Protein AF-0000000078834826 (afdb_homodimer)

Sequence (208 aa):
MMSGRLTFAEVSDAAEKISDIYAGKYAIDRDDDWFLLKLQEELGELSQAHLRLSGRGRGEASEQDRADEAADVLCMLLLYCRRFGIDPDAAVRKKWLSWLEPAGMMSGRLTFAEVSDAAEKISDIYAGKYAIDRDDDWFLLKLQEELGELSQAHLRLSGRGRGEASEQDRADEAADVLCMLLLYCRRFGIDPDAAVRKKWLSWLEPAG

Radius of gyration: 16.91 Å; Cα contacts (8 Å, |Δi|>4): 235; chains: 2; bounding box: 49×44×40 Å

pLDDT: mean 95.69, std 9.82, range [41.59, 99.0]

Secondary structure (DSSP, 8-state):
---SSPBHHHHHHHHHHHHHHHHHHHT----HHHHHHHHHHHHHHHHHHHHHHTT-SSS---HHHHHHHHHHHHHHHHHHHHHTT--HHHHHHHHTGGGTS---/---SSPBHHHHHHHHHHHHHHHHHHHT----HHHHHHHHHHHHHHHHHHHHHHTT-SSS---HHHHHHHHHHHHHHHHHHHHHTT--HHHHHHHHTGGGTS---

Organism: Phenylobacterium zucineum (strain HLK1) (NCBI:txid450851)

Foldseek 3Di:
DPPDDDDLVRLQVVLVVVVVVVCVVVVNDCDLVNLVVQLVVLVVQLVQLVCQCVVNHDDHHDPVSNVVSVVSNSNSVSPNCVVVVHDPVVVCCVPPVCVVVPPD/DPPDDDDLVRLQVVLVVVVVVVCVVVVNDCDLVNLVVQLVVLVVQLVQLVCQCVVNHDDHHDPVSNVVSVVSNSNSVSPNCVVVVHDPVVVCCVPPVCVVVPDD

Nearest PDB structures (foldseek):
  7mu5-assembly2_D  TM=6.595E-01  e=5.587E-03  Homo sapiens
  7bgn-assembly2_C  TM=6.854E-01  e=1.783E-01  Medicago truncatula
  7bgn-assembly3_F  TM=6.428E-01  e=2.808E-01  Medicago truncatula
  8j07-assembly1_k3  TM=3.599E-01  e=2.570E+00  Homo sapiens
  7mu5-assembly2_D  TM=6.246E-01  e=5.737E-03  Homo sapiens

Structure (mmCIF, N/CA/C/O backbone):
data_AF-0000000078834826-model_v1
#
loop_
_entity.id
_entity.type
_entity.pdbx_description
1 polymer 'Phosphoribosyl-ATP pyrophosphohydrolase'
#
loop_
_atom_site.group_PDB
_atom_site.id
_atom_site.type_symbol
_atom_site.label_atom_id
_atom_site.label_alt_id
_atom_site.label_comp_id
_atom_site.label_asym_id
_atom_site.label_entity_id
_atom_site.label_seq_id
_atom_site.pdbx_PDB_ins_code
_atom_site.Cartn_x
_atom_site.Cartn_y
_atom_site.Cartn_z
_atom_site.occupancy
_atom_site.B_iso_or_equiv
_atom_site.auth_seq_id
_atom_site.auth_comp_id
_atom_site.auth_asym_id
_atom_site.auth_atom_id
_atom_site.pdbx_PDB_model_num
ATOM 1 N N . MET A 1 1 ? 15.344 0.675 18.766 1 54.78 1 MET A N 1
ATOM 2 C CA . MET A 1 1 ? 15.477 -0.095 17.531 1 54.78 1 MET A CA 1
ATOM 3 C C . MET A 1 1 ? 14.32 -1.076 17.375 1 54.78 1 MET A C 1
ATOM 5 O O . MET A 1 1 ? 13.953 -1.771 18.328 1 54.78 1 MET A O 1
ATOM 9 N N . MET A 1 2 ? 13.484 -0.808 16.438 1 67.31 2 MET A N 1
ATOM 10 C CA . MET A 1 2 ? 12.406 -1.774 16.266 1 67.31 2 MET A CA 1
ATOM 11 C C . MET A 1 2 ? 12.953 -3.139 15.867 1 67.31 2 MET A C 1
ATOM 13 O O . MET A 1 2 ? 13.422 -3.316 14.734 1 67.31 2 MET A O 1
ATOM 17 N N . SER A 1 3 ? 13.227 -3.973 16.984 1 73.62 3 SER A N 1
ATOM 18 C CA . SER A 1 3 ? 13.664 -5.348 16.781 1 73.62 3 SER A CA 1
ATOM 19 C C . SER A 1 3 ? 12.469 -6.285 16.594 1 73.62 3 SER A C 1
ATOM 21 O O . SER A 1 3 ? 11.352 -5.961 17 1 73.62 3 SER A O 1
ATOM 23 N N . GLY A 1 4 ? 12.508 -7.199 15.633 1 90 4 GLY A N 1
ATOM 24 C CA . GLY A 1 4 ? 11.43 -8.156 15.422 1 90 4 GLY A CA 1
ATOM 25 C C . GLY A 1 4 ? 10.555 -7.816 14.234 1 90 4 GLY A C 1
ATOM 26 O O . GLY A 1 4 ? 10.938 -7.02 13.375 1 90 4 GLY A O 1
ATOM 27 N N . ARG A 1 5 ? 9.43 -8.414 14.25 1 96.62 5 ARG A N 1
ATOM 28 C CA . ARG A 1 5 ? 8.484 -8.18 13.164 1 96.62 5 ARG A CA 1
ATOM 29 C C . ARG A 1 5 ? 7.758 -6.852 13.336 1 96.62 5 ARG A C 1
ATOM 31 O O . ARG A 1 5 ? 7.348 -6.504 14.445 1 96.62 5 ARG A O 1
ATOM 38 N N . LEU A 1 6 ? 7.684 -6.102 12.344 1 98.25 6 LEU A N 1
ATOM 39 C CA . LEU A 1 6 ? 7.121 -4.754 12.383 1 98.25 6 LEU A CA 1
ATOM 40 C C . LEU A 1 6 ? 5.598 -4.801 12.336 1 98.25 6 LEU A C 1
ATOM 42 O O . LEU A 1 6 ? 5.02 -5.586 11.578 1 98.25 6 LEU A O 1
ATOM 46 N N . THR A 1 7 ? 4.969 -3.957 13.195 1 98.31 7 THR A N 1
ATOM 47 C CA . THR A 1 7 ? 3.523 -3.764 13.141 1 98.31 7 THR A CA 1
ATOM 48 C C . THR A 1 7 ? 3.174 -2.533 12.312 1 98.31 7 THR A C 1
ATOM 50 O O . THR A 1 7 ? 4.02 -1.66 12.094 1 98.31 7 THR A O 1
ATOM 53 N N . PHE A 1 8 ? 1.88 -2.438 11.883 1 98.69 8 PHE A N 1
ATOM 54 C CA . PHE A 1 8 ? 1.426 -1.254 11.164 1 98.69 8 PHE A CA 1
ATOM 55 C C . PHE A 1 8 ? 1.616 0.001 12.008 1 98.69 8 PHE A C 1
ATOM 57 O O . PHE A 1 8 ? 2.064 1.033 11.5 1 98.69 8 PHE A O 1
ATOM 64 N N . ALA A 1 9 ? 1.282 -0.133 13.289 1 97.81 9 ALA A N 1
ATOM 65 C CA . ALA A 1 9 ? 1.34 1.009 14.195 1 97.81 9 ALA A CA 1
ATOM 66 C C . ALA A 1 9 ? 2.77 1.521 14.344 1 97.81 9 ALA A C 1
ATOM 68 O O . ALA A 1 9 ? 3.01 2.73 14.312 1 97.81 9 ALA A O 1
ATOM 69 N N . GLU A 1 10 ? 3.709 0.626 14.531 1 97.69 10 GLU A N 1
ATOM 70 C CA . GLU A 1 10 ? 5.109 1.001 14.688 1 97.69 10 GLU A CA 1
ATOM 71 C C . GLU A 1 10 ? 5.633 1.712 13.438 1 97.69 10 GLU A C 1
ATOM 73 O O . GLU A 1 10 ? 6.301 2.744 13.539 1 97.69 10 GLU A O 1
ATOM 78 N N . VAL A 1 11 ? 5.332 1.185 12.312 1 98.69 11 VAL A N 1
ATOM 79 C CA . VAL A 1 11 ? 5.828 1.761 11.07 1 98.69 11 VAL A CA 1
ATOM 80 C C . VAL A 1 11 ? 5.133 3.096 10.805 1 98.69 11 VAL A C 1
ATOM 82 O O . VAL A 1 11 ? 5.77 4.059 10.367 1 98.69 11 VAL A O 1
ATOM 85 N N . SER A 1 12 ? 3.803 3.16 11.031 1 98.81 12 SER A N 1
ATOM 86 C CA . SER A 1 12 ? 3.066 4.41 10.867 1 98.81 12 SER A CA 1
ATOM 87 C C . SER A 1 12 ? 3.668 5.523 11.711 1 98.81 12 SER A C 1
ATOM 89 O O . SER A 1 12 ? 3.873 6.641 11.227 1 98.81 12 SER A O 1
ATOM 91 N N . ASP A 1 13 ? 3.982 5.266 12.984 1 98.44 13 ASP A N 1
ATOM 92 C CA . ASP A 1 13 ? 4.574 6.25 13.883 1 98.44 13 ASP A CA 1
ATOM 93 C C . ASP A 1 13 ? 5.926 6.73 13.359 1 98.44 13 ASP A C 1
ATOM 95 O O . ASP A 1 13 ? 6.191 7.934 13.336 1 98.44 13 ASP A O 1
ATOM 99 N N . ALA A 1 14 ? 6.742 5.785 13 1 98.31 14 ALA A N 1
ATOM 100 C CA . ALA A 1 14 ? 8.078 6.117 12.508 1 98.31 14 ALA A CA 1
ATOM 101 C C . ALA A 1 14 ? 8.008 6.91 11.203 1 98.31 14 ALA A C 1
ATOM 103 O O . ALA A 1 14 ? 8.703 7.91 11.039 1 98.31 14 ALA A O 1
ATOM 104 N N . ALA A 1 15 ? 7.152 6.469 10.289 1 98.75 15 ALA A N 1
ATOM 105 C CA . ALA A 1 15 ? 7 7.129 8.992 1 98.75 15 ALA A CA 1
ATOM 106 C C . ALA A 1 15 ? 6.516 8.57 9.164 1 98.75 15 ALA A C 1
ATOM 108 O O . ALA A 1 15 ? 6.938 9.461 8.43 1 98.75 15 ALA A O 1
ATOM 109 N N . GLU A 1 16 ? 5.59 8.766 10.062 1 98.81 16 GLU A N 1
ATOM 110 C CA . GLU A 1 16 ? 5.094 10.117 10.312 1 98.81 16 GLU A CA 1
ATOM 111 C C . GLU A 1 16 ? 6.219 11.047 10.758 1 98.81 16 GLU A C 1
ATOM 113 O O . GLU A 1 16 ? 6.309 12.188 10.297 1 98.81 16 GLU A O 1
ATOM 118 N N . LYS A 1 17 ? 7.02 10.562 11.664 1 98.5 17 LYS A N 1
ATOM 119 C CA . LYS A 1 17 ? 8.156 11.367 12.117 1 98.5 17 LYS A CA 1
ATOM 120 C C . LYS A 1 17 ? 9.07 11.727 10.953 1 98.5 17 LYS A C 1
ATOM 122 O O . LYS A 1 17 ? 9.477 12.883 10.812 1 98.5 17 LYS A O 1
ATOM 127 N N . ILE A 1 18 ? 9.398 10.781 10.203 1 98.56 18 ILE A N 1
ATOM 128 C CA . ILE A 1 18 ? 10.312 10.969 9.078 1 98.56 18 ILE A CA 1
ATOM 129 C C . ILE A 1 18 ? 9.688 11.914 8.055 1 98.56 18 ILE A C 1
ATOM 131 O O . ILE A 1 18 ? 10.352 12.844 7.582 1 98.56 18 ILE A O 1
ATOM 135 N N . SER A 1 19 ? 8.438 11.656 7.703 1 98.56 19 SER A N 1
ATOM 136 C CA . SER A 1 19 ? 7.719 12.484 6.738 1 98.56 19 SER A CA 1
ATOM 137 C C . SER A 1 19 ? 7.617 13.93 7.223 1 98.56 19 SER A C 1
ATOM 139 O O . SER A 1 19 ? 7.715 14.867 6.426 1 98.56 19 SER A O 1
ATOM 141 N N . ASP A 1 20 ? 7.375 14.109 8.5 1 98.06 20 ASP A N 1
ATOM 142 C CA . ASP A 1 20 ? 7.289 15.445 9.086 1 98.06 20 ASP A CA 1
ATOM 143 C C . ASP A 1 20 ? 8.625 16.188 8.977 1 98.06 20 ASP A C 1
ATOM 145 O O . ASP A 1 20 ? 8.656 17.359 8.633 1 98.06 20 ASP A O 1
ATOM 149 N N . ILE A 1 21 ? 9.664 15.539 9.312 1 97.69 21 ILE A N 1
ATOM 150 C CA . ILE A 1 21 ? 11 16.109 9.203 1 97.69 21 ILE A CA 1
ATOM 151 C C . ILE A 1 21 ? 11.273 16.531 7.762 1 97.69 21 ILE A C 1
ATOM 153 O O . ILE A 1 21 ? 11.727 17.641 7.5 1 97.69 21 ILE A O 1
ATOM 157 N N . TYR A 1 22 ? 10.992 15.609 6.84 1 97.5 22 TYR A N 1
ATOM 158 C CA . TYR A 1 22 ? 11.195 15.852 5.414 1 97.5 22 TYR A CA 1
ATOM 159 C C . TYR A 1 22 ? 10.367 17.031 4.938 1 97.5 22 TYR A C 1
ATOM 161 O O . TYR A 1 22 ? 10.859 17.891 4.203 1 97.5 22 TYR A O 1
ATOM 169 N N . ALA A 1 23 ? 9.117 17.094 5.332 1 98.19 23 ALA A N 1
ATOM 170 C CA . ALA A 1 23 ? 8.227 18.172 4.938 1 98.19 23 ALA A CA 1
ATOM 171 C C . ALA A 1 23 ? 8.711 19.516 5.477 1 98.19 23 ALA A C 1
ATOM 173 O O . ALA A 1 23 ? 8.602 20.547 4.801 1 98.19 23 ALA A O 1
ATOM 174 N N . GLY A 1 24 ? 9.156 19.516 6.664 1 97.94 24 GLY A N 1
ATOM 175 C CA . GLY A 1 24 ? 9.703 20.734 7.238 1 97.94 24 GLY A CA 1
ATOM 176 C C . GLY A 1 24 ? 10.938 21.234 6.508 1 97.94 24 GLY A C 1
ATOM 177 O O . GLY A 1 24 ? 11.047 22.406 6.184 1 97.94 24 GLY A O 1
ATOM 178 N N . LYS A 1 25 ? 11.82 20.344 6.23 1 97.88 25 LYS A N 1
ATOM 179 C CA . LYS A 1 25 ? 13.078 20.672 5.574 1 97.88 25 LYS A CA 1
ATOM 180 C C . LYS A 1 25 ? 12.844 21.297 4.199 1 97.88 25 LYS A C 1
ATOM 182 O O . LYS A 1 25 ? 13.555 22.219 3.795 1 97.88 25 LYS A O 1
ATOM 187 N N . TYR A 1 26 ? 11.812 20.844 3.482 1 97.94 26 TYR A N 1
ATOM 188 C CA . TYR A 1 26 ? 11.617 21.266 2.098 1 97.94 26 TYR A CA 1
ATOM 189 C C . TYR A 1 26 ? 10.367 22.125 1.956 1 97.94 26 TYR A C 1
ATOM 191 O O . TYR A 1 26 ? 9.922 22.391 0.841 1 97.94 26 TYR A O 1
ATOM 199 N N . ALA A 1 27 ? 9.758 22.469 3.025 1 98.19 27 ALA A N 1
ATOM 200 C CA . ALA A 1 27 ? 8.594 23.344 3.072 1 98.19 27 ALA A CA 1
ATOM 201 C C . ALA A 1 27 ? 7.434 22.75 2.271 1 98.19 27 ALA A C 1
ATOM 203 O O . ALA A 1 27 ? 6.816 23.438 1.458 1 98.19 27 ALA A O 1
ATOM 204 N N . ILE A 1 28 ? 7.238 21.484 2.51 1 98.31 28 ILE A N 1
ATOM 205 C CA . ILE A 1 28 ? 6.148 20.781 1.837 1 98.31 28 ILE A CA 1
ATOM 206 C C . ILE A 1 28 ? 4.875 20.891 2.668 1 98.31 28 ILE A C 1
ATOM 208 O O . ILE A 1 28 ? 4.879 20.578 3.863 1 98.31 28 ILE A O 1
ATOM 212 N N . ASP A 1 29 ? 3.826 21.344 2.006 1 98.25 29 ASP A N 1
ATOM 213 C CA . ASP A 1 29 ? 2.498 21.297 2.611 1 98.25 29 ASP A CA 1
ATOM 214 C C . ASP A 1 29 ? 1.849 19.938 2.396 1 98.25 29 ASP A C 1
ATOM 216 O O . ASP A 1 29 ? 1.422 19.609 1.286 1 98.25 29 ASP A O 1
ATOM 220 N N . ARG A 1 30 ? 1.816 19.141 3.432 1 98.44 30 ARG A N 1
ATOM 221 C CA . ARG A 1 30 ? 1.206 17.812 3.35 1 98.44 30 ARG A CA 1
ATOM 222 C C . ARG A 1 30 ? -0.302 17.891 3.562 1 98.44 30 ARG A C 1
ATOM 224 O O . ARG A 1 30 ? -0.821 17.391 4.562 1 98.44 30 ARG A O 1
ATOM 231 N N . ASP A 1 31 ? -0.989 18.516 2.598 1 98.44 31 ASP A N 1
ATOM 232 C CA . ASP A 1 31 ? -2.439 18.625 2.713 1 98.44 31 ASP A CA 1
ATOM 233 C C . ASP A 1 31 ? -3.117 17.297 2.422 1 98.44 31 ASP A C 1
ATOM 235 O O . ASP A 1 31 ? -2.443 16.297 2.182 1 98.44 31 ASP A O 1
ATOM 239 N N . ASP A 1 32 ? -4.406 17.25 2.42 1 98.5 32 ASP A N 1
ATOM 240 C CA . ASP A 1 32 ? -5.168 16 2.365 1 98.5 32 ASP A CA 1
ATOM 241 C C . ASP A 1 32 ? -4.902 15.258 1.061 1 98.5 32 ASP A C 1
ATOM 243 O O . ASP A 1 32 ? -4.785 14.023 1.057 1 98.5 32 ASP A O 1
ATOM 247 N N . ASP A 1 33 ? -4.762 15.969 -0.071 1 98.75 33 ASP A N 1
ATOM 248 C CA . ASP A 1 33 ? -4.559 15.32 -1.365 1 98.75 33 ASP A CA 1
ATOM 249 C C . ASP A 1 33 ? -3.113 14.859 -1.526 1 98.75 33 ASP A C 1
ATOM 251 O O . ASP A 1 33 ? -2.838 13.922 -2.277 1 98.75 33 ASP A O 1
ATOM 255 N N . TRP A 1 34 ? -2.217 15.555 -0.876 1 98.81 34 TRP A N 1
ATOM 256 C CA . TRP A 1 34 ? -0.796 15.258 -1.02 1 98.81 34 TRP A CA 1
ATOM 257 C C . TRP A 1 34 ? -0.508 13.797 -0.685 1 98.81 34 TRP A C 1
ATOM 259 O O . TRP A 1 34 ? 0.242 13.125 -1.398 1 98.81 34 TRP A O 1
ATOM 269 N N . PHE A 1 35 ? -1.102 13.25 0.341 1 98.88 35 PHE A N 1
ATOM 270 C CA . PHE A 1 35 ? -0.843 11.883 0.779 1 98.88 35 PHE A CA 1
ATOM 271 C C . PHE A 1 35 ? -1.253 10.883 -0.297 1 98.88 35 PHE A C 1
ATOM 273 O O . PHE A 1 35 ? -0.541 9.906 -0.55 1 98.88 35 PHE A O 1
ATOM 280 N N . LEU A 1 36 ? -2.408 11.109 -0.895 1 98.88 36 LEU A N 1
ATOM 281 C CA . LEU A 1 36 ? -2.867 10.211 -1.949 1 98.88 36 LEU A CA 1
ATOM 282 C C . LEU A 1 36 ? -2.002 10.352 -3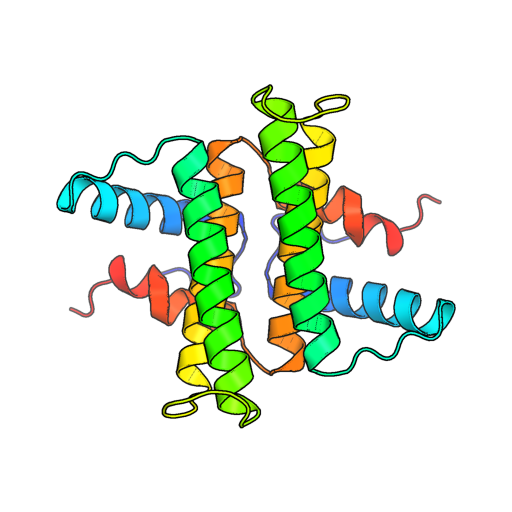.197 1 98.88 36 LEU A C 1
ATOM 284 O O . LEU A 1 36 ? -1.685 9.352 -3.852 1 98.88 36 LEU A O 1
ATOM 288 N N . LEU A 1 37 ? -1.661 11.57 -3.533 1 98.88 37 LEU A N 1
ATOM 289 C CA . LEU A 1 37 ? -0.839 11.812 -4.715 1 98.88 37 LEU A CA 1
ATOM 290 C C . LEU A 1 37 ? 0.537 11.18 -4.559 1 98.88 37 LEU A C 1
ATOM 292 O O . LEU A 1 37 ? 1.071 10.609 -5.512 1 98.88 37 LEU A O 1
ATOM 296 N N . LYS A 1 38 ? 1.089 11.266 -3.42 1 98.94 38 LYS A N 1
ATOM 297 C CA . LYS A 1 38 ? 2.391 10.648 -3.178 1 98.94 38 LYS A CA 1
ATOM 298 C C . LYS A 1 38 ? 2.297 9.125 -3.219 1 98.94 38 LYS A C 1
ATOM 300 O O . LYS A 1 38 ? 3.209 8.453 -3.705 1 98.94 38 LYS A O 1
ATOM 305 N N . LEU A 1 39 ? 1.253 8.609 -2.625 1 98.94 39 LEU A N 1
ATOM 306 C CA . LEU A 1 39 ? 1.011 7.172 -2.727 1 98.94 39 LEU A CA 1
ATOM 307 C C . LEU A 1 39 ? 0.957 6.734 -4.184 1 98.94 39 LEU A C 1
ATOM 309 O O . LEU A 1 39 ? 1.589 5.742 -4.562 1 98.94 39 LEU A O 1
ATOM 313 N N . GLN A 1 40 ? 0.253 7.477 -5.031 1 98.88 40 GLN A N 1
ATOM 314 C CA . GLN A 1 40 ? 0.157 7.191 -6.457 1 98.88 40 GLN A CA 1
ATOM 315 C C . GLN A 1 40 ? 1.521 7.293 -7.133 1 98.88 40 GLN A C 1
ATOM 317 O O . GLN A 1 40 ? 1.859 6.477 -7.988 1 98.88 40 GLN A O 1
ATOM 322 N N . GLU A 1 41 ? 2.229 8.289 -6.789 1 98.94 41 GLU A N 1
ATOM 323 C CA . GLU A 1 41 ? 3.576 8.453 -7.324 1 98.94 41 GLU A CA 1
ATOM 324 C C . GLU A 1 41 ? 4.438 7.23 -7.035 1 98.94 41 GLU A C 1
ATOM 326 O O . GLU A 1 41 ? 5.086 6.691 -7.938 1 98.94 41 GLU A O 1
ATOM 331 N N . GLU A 1 42 ? 4.441 6.789 -5.73 1 98.94 42 GLU A N 1
ATOM 332 C CA . GLU A 1 42 ? 5.262 5.645 -5.336 1 98.94 42 GLU A CA 1
ATOM 333 C C . GLU A 1 42 ? 4.812 4.375 -6.047 1 98.94 42 GLU A C 1
ATOM 335 O O . GLU A 1 42 ? 5.637 3.521 -6.387 1 98.94 42 GLU A O 1
ATOM 340 N N . LEU A 1 43 ? 3.518 4.184 -6.246 1 98.94 43 LEU A N 1
ATOM 341 C CA . LEU A 1 43 ? 3.061 3.012 -6.984 1 98.94 43 LEU A CA 1
ATOM 342 C C . LEU A 1 43 ? 3.508 3.078 -8.438 1 98.94 43 LEU A C 1
ATOM 344 O O . LEU A 1 43 ? 3.812 2.049 -9.047 1 98.94 43 LEU A O 1
ATOM 348 N N . GLY A 1 44 ? 3.488 4.262 -9.023 1 98.88 44 GLY A N 1
ATOM 349 C CA . GLY A 1 44 ? 4.074 4.43 -10.344 1 98.88 44 GLY A CA 1
ATOM 350 C C . GLY A 1 44 ? 5.523 3.992 -10.414 1 98.88 44 GLY A C 1
ATOM 351 O O . GLY A 1 44 ? 5.926 3.309 -11.352 1 98.88 44 GLY A O 1
ATOM 352 N N . GLU A 1 45 ? 6.32 4.387 -9.461 1 98.88 45 GLU A N 1
ATOM 353 C CA . GLU A 1 45 ? 7.727 3.988 -9.414 1 98.88 45 GLU A CA 1
ATOM 354 C C . GLU A 1 45 ? 7.863 2.479 -9.234 1 98.88 45 GLU A C 1
ATOM 356 O O . GLU A 1 45 ? 8.758 1.858 -9.812 1 98.88 45 GLU A O 1
ATOM 361 N N . LEU A 1 46 ? 7.039 1.872 -8.422 1 98.88 46 LEU A N 1
ATOM 362 C CA . LEU A 1 46 ? 7.027 0.42 -8.289 1 98.88 46 LEU A CA 1
ATOM 363 C C . LEU A 1 46 ? 6.699 -0.247 -9.617 1 98.88 46 LEU A C 1
ATOM 365 O O . LEU A 1 46 ? 7.328 -1.24 -9.992 1 98.88 46 LEU A O 1
ATOM 369 N N . SER A 1 47 ? 5.711 0.275 -10.336 1 98.81 47 SER A N 1
ATOM 370 C CA . SER A 1 47 ? 5.34 -0.233 -11.648 1 98.81 47 SER A CA 1
ATOM 371 C C . SER A 1 47 ? 6.512 -0.161 -12.625 1 98.81 47 SER A C 1
ATOM 373 O O . SER A 1 47 ? 6.75 -1.102 -13.383 1 98.81 47 SER A O 1
ATOM 375 N N . GLN A 1 48 ? 7.199 0.945 -12.602 1 98.81 48 GLN A N 1
ATOM 376 C CA . GLN A 1 48 ? 8.383 1.102 -13.438 1 98.81 48 GLN A CA 1
ATOM 377 C C . GLN A 1 48 ? 9.414 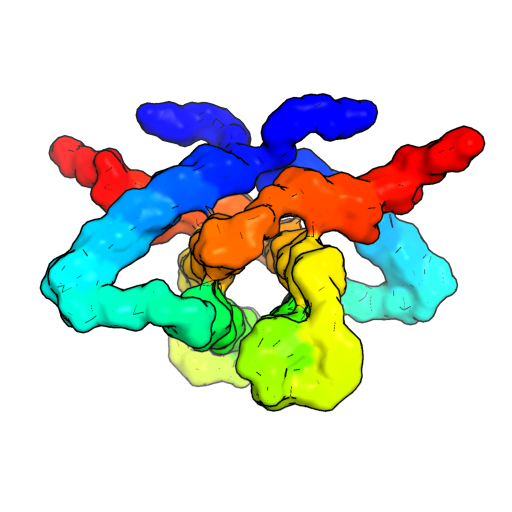0.019 -13.133 1 98.81 48 GLN A C 1
ATOM 379 O O . GLN A 1 48 ? 9.961 -0.597 -14.047 1 98.81 48 GLN A O 1
ATOM 384 N N . ALA A 1 49 ? 9.727 -0.186 -11.859 1 98.75 49 ALA A N 1
ATOM 385 C CA . ALA A 1 49 ? 10.672 -1.223 -11.453 1 98.75 49 ALA A CA 1
ATOM 386 C C . ALA A 1 49 ? 10.211 -2.6 -11.922 1 98.75 49 ALA A C 1
ATOM 388 O O . ALA A 1 49 ? 11.016 -3.406 -12.391 1 98.75 49 ALA A O 1
ATOM 389 N N . HIS A 1 50 ? 8.93 -2.863 -11.789 1 98.81 50 HIS A N 1
ATOM 390 C CA . HIS A 1 50 ? 8.344 -4.125 -12.227 1 98.81 50 HIS A CA 1
ATOM 391 C C . HIS A 1 50 ? 8.547 -4.344 -13.719 1 98.81 50 HIS A C 1
ATOM 393 O O . HIS A 1 50 ? 8.969 -5.422 -14.141 1 98.81 50 HIS A O 1
ATOM 399 N N . LEU A 1 51 ? 8.281 -3.318 -14.477 1 98.69 51 LEU A N 1
ATOM 400 C CA . LEU A 1 51 ? 8.445 -3.404 -15.922 1 98.69 51 LEU A CA 1
ATOM 401 C C . LEU A 1 51 ? 9.906 -3.6 -16.297 1 98.69 51 LEU A C 1
ATOM 403 O O . LEU A 1 51 ? 10.227 -4.387 -17.188 1 98.69 51 LEU A O 1
ATOM 407 N N . ARG A 1 52 ? 10.797 -2.9 -15.656 1 98.56 52 ARG A N 1
ATOM 408 C CA . ARG A 1 52 ? 12.219 -3.066 -15.938 1 98.56 52 ARG A CA 1
ATOM 409 C C . ARG A 1 52 ? 12.664 -4.496 -15.664 1 98.56 52 ARG A C 1
ATOM 411 O O . ARG A 1 52 ? 13.367 -5.102 -16.484 1 98.56 52 ARG A O 1
ATOM 418 N N . LEU A 1 53 ? 12.234 -5.051 -14.586 1 98.31 53 LEU A N 1
ATOM 419 C CA . LEU A 1 53 ? 12.664 -6.379 -14.148 1 98.31 53 LEU A CA 1
ATOM 420 C C . LEU A 1 53 ? 12.086 -7.457 -15.055 1 98.31 53 LEU A C 1
ATOM 422 O O . LEU A 1 53 ? 12.617 -8.57 -15.133 1 98.31 53 LEU A O 1
ATOM 426 N N . SER A 1 54 ? 10.984 -7.117 -15.75 1 97.75 54 SER A N 1
ATOM 427 C CA . SER A 1 54 ? 10.383 -8.07 -16.672 1 97.75 54 SER A CA 1
ATOM 428 C C . SER A 1 54 ? 10.836 -7.809 -18.109 1 97.75 54 SER A C 1
ATOM 430 O O 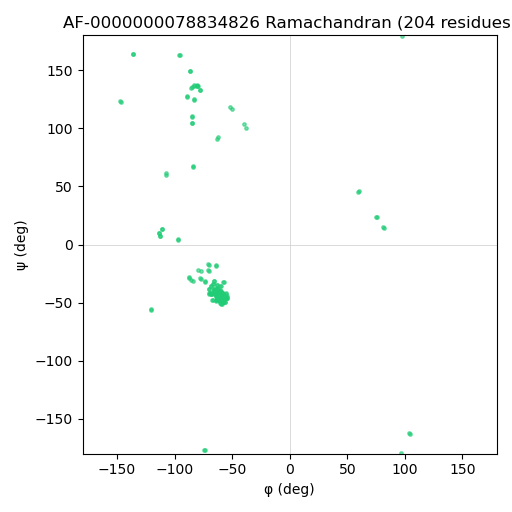. SER A 1 54 ? 10.266 -8.359 -19.062 1 97.75 54 SER A O 1
ATOM 432 N N . GLY A 1 55 ? 11.758 -6.828 -18.281 1 97.44 55 GLY A N 1
ATOM 433 C CA . GLY A 1 55 ? 12.312 -6.543 -19.594 1 97.44 55 GLY A CA 1
ATOM 434 C C . GLY A 1 55 ? 11.422 -5.66 -20.438 1 97.44 55 GLY A C 1
ATOM 435 O O . GLY A 1 55 ? 11.641 -5.523 -21.641 1 97.44 55 GLY A O 1
ATOM 436 N N . ARG A 1 56 ? 10.492 -5.07 -19.844 1 98.25 56 ARG A N 1
ATOM 437 C CA . ARG A 1 56 ? 9.5 -4.293 -20.594 1 98.25 56 ARG A CA 1
ATOM 438 C C . ARG A 1 56 ? 9.664 -2.801 -20.312 1 98.25 56 ARG A C 1
ATOM 440 O O . ARG A 1 56 ? 8.727 -2.021 -20.516 1 98.25 56 ARG A O 1
ATOM 447 N N . GLY A 1 57 ? 10.773 -2.381 -19.703 1 96.81 57 GLY A N 1
ATOM 448 C CA . GLY A 1 57 ? 11.07 -0.99 -19.391 1 96.81 57 GLY A CA 1
ATOM 449 C C . GLY A 1 57 ? 12.5 -0.6 -19.719 1 96.81 57 GLY A C 1
ATOM 450 O O . GLY A 1 57 ? 13.359 -1.465 -19.906 1 96.81 57 GLY A O 1
ATOM 451 N N . ARG A 1 58 ? 12.688 0.619 -19.766 1 96.06 58 ARG A N 1
ATOM 452 C CA . ARG A 1 58 ? 14.023 1.151 -20.016 1 96.06 58 ARG A CA 1
ATOM 453 C C . ARG A 1 58 ? 14.812 1.286 -18.719 1 96.06 58 ARG A C 1
ATOM 455 O O . ARG A 1 58 ? 14.227 1.518 -17.656 1 96.06 58 ARG A O 1
ATOM 462 N N . GLY A 1 59 ? 16.172 1.133 -18.875 1 94.06 59 GLY A N 1
ATOM 463 C CA . GLY A 1 59 ? 17.047 1.29 -17.734 1 94.06 59 GLY A CA 1
ATOM 464 C C . GLY A 1 59 ? 17.422 -0.027 -17.078 1 94.06 59 GLY A C 1
ATOM 465 O O . GLY A 1 59 ? 16.953 -1.089 -17.516 1 94.06 59 GLY A O 1
ATOM 466 N N . GLU A 1 60 ? 18.203 0.044 -16.031 1 96.56 60 GLU A N 1
ATOM 467 C CA . GLU A 1 60 ? 18.703 -1.147 -15.359 1 96.56 60 GLU A CA 1
ATOM 468 C C . GLU A 1 60 ? 17.656 -1.729 -14.422 1 96.56 60 GLU A C 1
ATOM 470 O O . GLU A 1 60 ? 16.953 -0.988 -13.734 1 96.56 60 GLU A O 1
ATOM 475 N N . ALA A 1 61 ? 17.547 -3.078 -14.492 1 96 61 ALA A N 1
ATOM 476 C CA . ALA A 1 61 ? 16.656 -3.801 -13.578 1 96 61 ALA A CA 1
ATOM 477 C C . ALA A 1 61 ? 17.344 -4.047 -12.234 1 96 61 ALA A C 1
ATOM 479 O O . ALA A 1 61 ? 18.531 -4.363 -12.188 1 96 61 ALA A O 1
ATOM 480 N N . SER A 1 62 ? 16.609 -3.838 -11.188 1 97.88 62 SER A N 1
ATOM 481 C CA . SER A 1 62 ? 17.125 -4.035 -9.836 1 97.88 62 SER A CA 1
ATOM 482 C C . SER A 1 62 ? 16.031 -4.523 -8.891 1 97.88 62 SER A C 1
ATOM 484 O O . SER A 1 62 ? 15.039 -3.832 -8.68 1 97.88 62 SER A O 1
ATOM 486 N N . GLU A 1 63 ? 16.297 -5.648 -8.297 1 98.38 63 GLU A N 1
ATOM 487 C CA . GLU A 1 63 ? 15.367 -6.145 -7.281 1 98.38 63 GLU A CA 1
ATOM 488 C C . GLU A 1 63 ? 15.336 -5.219 -6.066 1 98.38 63 GLU A C 1
ATOM 490 O O . GLU A 1 63 ? 14.297 -5.066 -5.426 1 98.38 63 GLU A O 1
ATOM 495 N N . GLN A 1 64 ? 16.484 -4.617 -5.832 1 98.56 64 GLN A N 1
ATOM 496 C CA . GLN A 1 64 ? 16.547 -3.676 -4.719 1 98.56 64 GLN A CA 1
ATOM 497 C C . GLN A 1 64 ? 15.664 -2.459 -4.984 1 98.56 64 GLN A C 1
ATOM 499 O O . GLN A 1 64 ? 15.008 -1.95 -4.074 1 98.56 64 GLN A O 1
ATOM 504 N N . ASP A 1 65 ? 15.719 -1.994 -6.23 1 98.44 65 ASP A N 1
ATOM 505 C CA . ASP A 1 65 ? 14.859 -0.868 -6.578 1 98.44 65 ASP A CA 1
ATOM 506 C C . ASP A 1 65 ? 13.383 -1.215 -6.367 1 98.44 65 ASP A C 1
ATOM 508 O O . ASP A 1 65 ? 12.609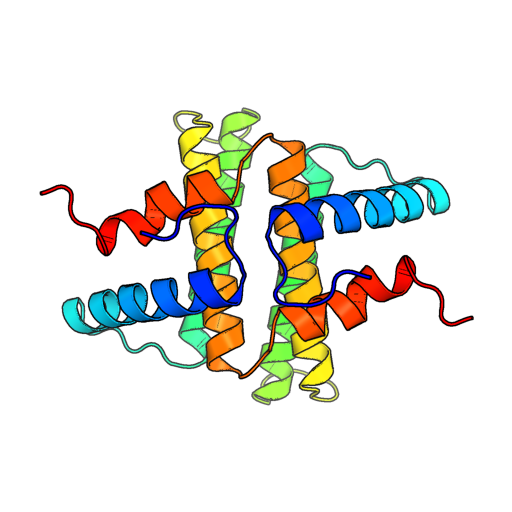 -0.39 -5.871 1 98.44 65 ASP A O 1
ATOM 512 N N . ARG A 1 66 ? 12.984 -2.396 -6.719 1 98.81 66 ARG A N 1
ATOM 513 C CA . ARG A 1 66 ? 11.609 -2.846 -6.539 1 98.81 66 ARG A CA 1
ATOM 514 C C . ARG A 1 66 ? 11.227 -2.879 -5.062 1 98.81 66 ARG A C 1
ATOM 516 O O . ARG A 1 66 ? 10.141 -2.434 -4.684 1 98.81 66 ARG A O 1
ATOM 523 N N . ALA A 1 67 ? 12.117 -3.396 -4.246 1 98.94 67 ALA A N 1
ATOM 524 C CA . ALA A 1 67 ? 11.875 -3.461 -2.809 1 98.94 67 ALA A CA 1
ATOM 525 C C . ALA A 1 67 ? 11.766 -2.062 -2.207 1 98.94 67 ALA A C 1
ATOM 527 O O . ALA A 1 67 ? 10.922 -1.814 -1.348 1 98.94 67 ALA A O 1
ATOM 528 N N . ASP A 1 68 ? 12.648 -1.167 -2.688 1 98.88 68 ASP A N 1
ATOM 529 C CA . ASP A 1 68 ? 12.633 0.21 -2.203 1 98.88 68 ASP A CA 1
ATOM 530 C C . ASP A 1 68 ? 11.297 0.883 -2.51 1 98.88 68 ASP A C 1
ATOM 532 O O . ASP A 1 68 ? 10.727 1.562 -1.653 1 98.88 68 ASP A O 1
ATOM 536 N N . GLU A 1 69 ? 10.797 0.676 -3.709 1 98.94 69 GLU A N 1
ATOM 537 C CA . GLU A 1 69 ? 9.555 1.333 -4.094 1 98.94 69 GLU A CA 1
ATOM 538 C C . GLU A 1 69 ? 8.352 0.699 -3.395 1 98.94 69 GLU A C 1
ATOM 540 O O . GLU A 1 69 ? 7.383 1.385 -3.078 1 98.94 69 GLU A O 1
ATOM 545 N N . ALA A 1 70 ? 8.445 -0.622 -3.143 1 98.94 70 ALA A N 1
ATOM 546 C CA . ALA A 1 70 ? 7.402 -1.266 -2.354 1 98.94 70 ALA A CA 1
ATOM 547 C C . ALA A 1 70 ? 7.336 -0.68 -0.946 1 98.94 70 ALA A C 1
ATOM 549 O O . ALA A 1 70 ? 6.25 -0.446 -0.413 1 98.94 70 ALA A O 1
ATOM 550 N N . ALA A 1 71 ? 8.477 -0.434 -0.337 1 98.94 71 ALA A N 1
ATOM 551 C CA . ALA A 1 71 ? 8.531 0.202 0.977 1 98.94 71 ALA A CA 1
ATOM 552 C C . ALA A 1 71 ? 7.93 1.604 0.934 1 98.94 71 ALA A C 1
ATOM 554 O O . ALA A 1 71 ? 7.227 2.012 1.859 1 98.94 71 ALA A O 1
ATOM 555 N N . ASP A 1 72 ? 8.203 2.355 -0.151 1 99 72 ASP A N 1
ATOM 556 C CA . ASP A 1 72 ? 7.633 3.691 -0.292 1 99 72 ASP A CA 1
ATOM 557 C C . ASP A 1 72 ? 6.109 3.637 -0.384 1 99 72 ASP A C 1
ATOM 559 O O . ASP A 1 72 ? 5.414 4.441 0.237 1 99 72 ASP A O 1
ATOM 563 N N . VAL A 1 73 ? 5.574 2.676 -1.138 1 99 73 VAL A N 1
ATOM 564 C CA . VAL A 1 73 ? 4.125 2.521 -1.242 1 99 73 VAL A CA 1
ATOM 565 C C . VAL A 1 73 ? 3.543 2.182 0.127 1 99 73 VAL A C 1
ATOM 567 O O . VAL A 1 73 ? 2.551 2.779 0.552 1 99 73 VAL A O 1
ATOM 570 N N . LEU A 1 74 ? 4.156 1.242 0.83 1 98.94 74 LEU A N 1
ATOM 571 C CA . LEU A 1 74 ? 3.676 0.789 2.129 1 98.94 74 LEU A CA 1
ATOM 572 C C . LEU A 1 74 ? 3.645 1.939 3.129 1 98.94 74 LEU A C 1
ATOM 574 O O . LEU A 1 74 ? 2.625 2.17 3.787 1 98.94 74 LEU A O 1
ATOM 578 N N . CYS A 1 75 ? 4.691 2.701 3.225 1 98.94 75 CYS A N 1
ATOM 579 C CA . CYS A 1 75 ? 4.781 3.775 4.203 1 98.94 75 CYS A CA 1
ATOM 580 C C . CYS A 1 75 ? 3.844 4.922 3.846 1 98.94 75 CYS A C 1
ATOM 582 O O . CYS A 1 75 ? 3.182 5.484 4.719 1 98.94 75 CYS A O 1
ATOM 584 N N . MET A 1 76 ? 3.705 5.238 2.551 1 98.94 76 MET A N 1
ATOM 585 C CA . MET A 1 76 ? 2.791 6.305 2.158 1 98.94 76 MET A CA 1
ATOM 586 C C . MET A 1 76 ? 1.342 5.898 2.404 1 98.94 76 MET A C 1
ATOM 588 O O . MET A 1 76 ? 0.507 6.738 2.748 1 98.94 76 MET A O 1
ATOM 592 N N . LEU A 1 77 ? 1.042 4.613 2.201 1 99 77 LEU A N 1
ATOM 593 C CA . LEU A 1 77 ? -0.301 4.133 2.508 1 99 77 LEU A CA 1
ATOM 594 C C . LEU A 1 77 ? -0.603 4.277 3.996 1 99 77 LEU A C 1
ATOM 596 O O . LEU A 1 77 ? -1.699 4.699 4.375 1 99 77 LEU A O 1
ATOM 600 N N . LEU A 1 78 ? 0.333 3.906 4.836 1 98.94 78 LEU A N 1
ATOM 601 C CA . LEU A 1 78 ? 0.124 4.008 6.273 1 98.94 78 LEU A CA 1
ATOM 602 C C . LEU A 1 78 ? 0.022 5.465 6.707 1 98.94 78 LEU A C 1
ATOM 604 O O . LEU A 1 78 ? -0.732 5.793 7.629 1 98.94 78 LEU A O 1
ATOM 608 N N . LEU A 1 79 ? 0.766 6.387 6.055 1 98.94 79 LEU A N 1
ATOM 609 C CA . LEU A 1 79 ? 0.638 7.816 6.316 1 98.94 79 LEU A CA 1
ATOM 610 C C . LEU A 1 79 ? -0.732 8.328 5.883 1 98.94 79 LEU A C 1
ATOM 612 O O . LEU A 1 79 ? -1.334 9.156 6.57 1 98.94 79 LEU A O 1
ATOM 616 N N . TYR A 1 80 ? -1.202 7.824 4.754 1 99 80 TYR A N 1
ATOM 617 C CA . TYR A 1 80 ? -2.549 8.164 4.312 1 99 80 TYR A CA 1
ATOM 618 C C . TYR A 1 80 ? -3.588 7.734 5.34 1 99 80 TYR A C 1
ATOM 620 O O . TYR A 1 80 ? -4.477 8.508 5.695 1 99 80 TYR A O 1
ATOM 628 N N . CYS A 1 81 ? -3.518 6.496 5.777 1 98.94 81 CYS A N 1
ATOM 629 C CA . CYS A 1 81 ? -4.422 5.988 6.801 1 98.94 81 CYS A CA 1
ATOM 630 C C . CYS A 1 81 ? -4.391 6.867 8.039 1 98.94 81 CYS A C 1
ATOM 632 O O . CYS A 1 81 ? -5.441 7.211 8.594 1 98.94 81 CYS A O 1
ATOM 634 N N . ARG A 1 82 ? -3.213 7.223 8.469 1 98.88 82 ARG A N 1
ATOM 635 C CA . ARG A 1 82 ? -3.055 8.07 9.641 1 98.88 82 ARG A CA 1
ATOM 636 C C . ARG A 1 82 ? -3.727 9.422 9.438 1 98.88 82 ARG A C 1
ATOM 638 O O . ARG A 1 82 ? -4.438 9.906 10.32 1 98.88 82 ARG A O 1
ATOM 645 N N . ARG A 1 83 ? -3.533 10.023 8.289 1 98.75 83 ARG A N 1
ATOM 646 C CA . ARG A 1 83 ? -4.078 11.336 7.965 1 98.75 83 ARG A CA 1
ATOM 647 C C . ARG A 1 83 ? -5.598 11.352 8.094 1 98.75 83 ARG A C 1
ATOM 649 O O . ARG A 1 83 ? -6.184 12.352 8.508 1 98.75 83 ARG A O 1
ATOM 656 N N . PHE A 1 84 ? -6.207 10.211 7.801 1 98.75 84 PHE A N 1
ATOM 657 C CA . PHE A 1 84 ? -7.66 10.203 7.703 1 98.75 84 PHE A CA 1
ATOM 658 C C . PHE A 1 84 ? -8.273 9.352 8.812 1 98.75 84 PHE A C 1
ATOM 660 O O . PHE A 1 84 ? -9.438 8.969 8.742 1 98.75 84 PHE A O 1
ATOM 667 N N . GLY A 1 85 ? -7.445 8.953 9.773 1 98.69 85 GLY A N 1
ATOM 668 C CA . GLY A 1 85 ? -7.941 8.273 10.961 1 98.69 85 GLY A CA 1
ATOM 669 C C . GLY A 1 85 ? -8.336 6.832 10.703 1 98.69 85 GLY A C 1
ATOM 670 O O . GLY A 1 85 ? -9.172 6.277 11.414 1 98.69 85 GLY A O 1
ATOM 671 N N . ILE A 1 86 ? -7.812 6.215 9.711 1 98.88 86 ILE A N 1
ATOM 672 C CA . ILE A 1 86 ? -8.047 4.805 9.43 1 98.88 86 ILE A CA 1
ATOM 673 C C . ILE A 1 86 ? -7.117 3.945 10.281 1 98.88 86 ILE A C 1
ATOM 675 O O . ILE A 1 86 ? -5.898 4.145 10.273 1 98.88 86 ILE A O 1
ATOM 679 N N . ASP A 1 87 ? -7.629 3.012 11.047 1 98.75 87 ASP A N 1
ATOM 680 C CA . ASP A 1 87 ? -6.844 1.982 11.719 1 98.75 87 ASP A CA 1
ATOM 681 C C . ASP A 1 87 ? -6.594 0.79 10.797 1 98.75 87 ASP A C 1
ATOM 683 O O . ASP A 1 87 ? -7.496 -0.02 10.57 1 98.75 87 ASP A O 1
ATOM 687 N N . PRO A 1 88 ? -5.387 0.621 10.375 1 98.81 88 PRO A N 1
ATOM 688 C CA . PRO A 1 88 ? -5.141 -0.454 9.406 1 98.81 88 PRO A CA 1
ATOM 689 C C . PRO A 1 88 ? -5.438 -1.839 9.984 1 98.81 88 PRO A C 1
ATOM 691 O O . PRO A 1 88 ? -5.848 -2.738 9.25 1 98.81 88 PRO A O 1
ATOM 694 N N . ASP A 1 89 ? -5.18 -2.041 11.273 1 98.75 89 ASP A N 1
ATOM 695 C CA . ASP A 1 89 ? -5.496 -3.328 11.883 1 98.75 89 ASP A CA 1
ATOM 696 C C . ASP A 1 89 ? -6.988 -3.641 11.766 1 98.75 89 ASP A C 1
ATOM 698 O O . ASP A 1 89 ? -7.367 -4.719 11.297 1 98.75 89 ASP A O 1
ATOM 702 N N . ALA A 1 90 ? -7.781 -2.715 12.164 1 98.5 90 ALA A N 1
ATOM 703 C CA . ALA A 1 90 ? -9.227 -2.906 12.141 1 98.5 90 ALA A CA 1
ATOM 704 C C . ALA A 1 90 ? -9.734 -3.076 10.711 1 98.5 90 ALA A C 1
ATOM 706 O O . ALA A 1 90 ? -10.609 -3.904 10.445 1 98.5 90 ALA A O 1
ATOM 707 N N . ALA A 1 91 ? -9.211 -2.297 9.781 1 98.81 91 ALA A N 1
ATOM 708 C CA . ALA A 1 91 ? -9.641 -2.354 8.383 1 98.81 91 ALA A CA 1
ATOM 709 C C . ALA A 1 91 ? -9.328 -3.717 7.773 1 98.81 91 ALA A C 1
ATOM 711 O O . ALA A 1 91 ? -10.18 -4.305 7.094 1 98.81 91 ALA A O 1
ATOM 712 N N . VAL A 1 92 ? -8.141 -4.238 8.016 1 98.69 92 VAL A N 1
ATOM 713 C CA . VAL A 1 92 ? -7.719 -5.523 7.473 1 98.69 92 VAL A CA 1
ATOM 714 C C . VAL A 1 92 ? -8.531 -6.648 8.109 1 98.69 92 VAL A C 1
ATOM 716 O O . VAL A 1 92 ? -8.961 -7.578 7.422 1 98.69 92 VAL A O 1
ATOM 719 N N . ARG A 1 93 ? -8.75 -6.59 9.414 1 98.12 93 ARG A N 1
ATOM 720 C CA . ARG A 1 93 ? -9.555 -7.609 10.086 1 98.12 93 ARG A CA 1
ATOM 721 C C . ARG A 1 93 ? -10.961 -7.676 9.5 1 98.12 93 ARG A C 1
ATOM 723 O O . ARG A 1 93 ? -11.469 -8.758 9.227 1 98.12 93 ARG A O 1
ATOM 730 N N . LYS A 1 94 ? -11.523 -6.555 9.352 1 97.62 94 LYS A N 1
ATOM 731 C CA . LYS A 1 94 ? -12.891 -6.488 8.852 1 97.62 94 LYS A CA 1
ATOM 732 C C . LYS A 1 94 ? -12.984 -6.961 7.406 1 97.62 94 LYS A C 1
ATOM 734 O O . LYS A 1 94 ? -13.812 -7.812 7.078 1 97.62 94 LYS A O 1
ATOM 739 N N . LYS A 1 95 ? -12.109 -6.477 6.539 1 98.06 95 LYS A N 1
ATOM 740 C CA . LYS A 1 95 ? -12.281 -6.664 5.098 1 98.06 95 LYS A CA 1
ATOM 741 C C . LYS A 1 95 ? -11.703 -8 4.645 1 98.06 95 LYS A C 1
ATOM 743 O O . LYS A 1 95 ? -12.195 -8.602 3.691 1 98.06 95 LYS A O 1
ATOM 748 N N . TRP A 1 96 ? -10.688 -8.492 5.297 1 98 96 TRP A N 1
ATOM 749 C CA . TRP A 1 96 ? -9.977 -9.672 4.809 1 98 96 TRP A CA 1
ATOM 750 C C . TRP A 1 96 ? -10.016 -10.797 5.836 1 98 96 TRP A C 1
ATOM 752 O O . TRP A 1 96 ? -10.594 -11.859 5.578 1 98 96 TRP A O 1
ATOM 762 N N . LEU A 1 97 ? -9.578 -10.586 7.027 1 97.31 97 LEU A N 1
ATOM 763 C CA . LEU A 1 97 ? -9.352 -11.68 7.965 1 97.31 97 LEU A CA 1
ATOM 764 C C . LEU A 1 97 ? -10.672 -12.289 8.43 1 97.31 97 LEU A C 1
ATOM 766 O O . LEU A 1 97 ? -10.703 -13.414 8.922 1 97.31 97 LEU A O 1
ATOM 770 N N . SER A 1 98 ? -11.727 -11.578 8.234 1 96.06 98 SER A N 1
ATOM 771 C CA . SER A 1 98 ? -13.047 -12.102 8.57 1 96.06 98 SER A CA 1
ATOM 772 C C . SER A 1 98 ? -13.391 -13.32 7.719 1 96.06 98 SER A C 1
ATOM 774 O O . SER A 1 98 ? -14.266 -14.109 8.086 1 96.06 98 SER A O 1
ATOM 776 N N . TRP A 1 99 ? -12.758 -13.555 6.621 1 94.56 99 TRP A N 1
ATOM 777 C CA . TRP A 1 99 ? -13.008 -14.688 5.73 1 94.56 99 TRP A CA 1
ATOM 778 C C . TRP A 1 99 ? -12.391 -15.969 6.285 1 94.56 99 TRP A C 1
ATOM 780 O O . TRP A 1 99 ? -12.727 -17.062 5.848 1 94.56 99 TRP A O 1
ATOM 790 N N . LEU A 1 100 ? -11.414 -15.859 7.129 1 92.06 100 LEU A N 1
ATOM 791 C CA . LEU A 1 100 ? -10.773 -17.016 7.734 1 92.06 100 LEU A CA 1
ATOM 792 C C . LEU A 1 100 ? -11.5 -17.438 9.008 1 92.06 100 LEU A C 1
ATOM 794 O O . LEU A 1 100 ? -11.312 -18.562 9.492 1 92.06 100 LEU A O 1
ATOM 798 N N . GLU A 1 101 ? -12.109 -16.562 9.68 1 76.62 101 GLU A N 1
ATOM 799 C CA . GLU A 1 101 ? -12.852 -16.875 10.898 1 76.62 101 GLU A CA 1
ATOM 800 C C . GLU A 1 101 ? -14.359 -16.797 10.656 1 76.62 101 GLU A C 1
ATOM 802 O O . GLU A 1 101 ? -15.039 -15.922 11.188 1 76.62 101 GLU A O 1
ATOM 807 N N . PRO A 1 102 ? -14.906 -17.547 9.773 1 63.16 102 PRO A N 1
ATOM 808 C CA . PRO A 1 102 ? -16.344 -17.359 9.641 1 63.16 102 PRO A CA 1
ATOM 809 C C . PRO A 1 102 ? -17.078 -17.406 10.984 1 63.16 102 PRO A C 1
ATOM 811 O O . PRO A 1 102 ? -16.641 -18.125 11.898 1 63.16 102 PRO A O 1
ATOM 814 N N . ALA A 1 103 ? -17.734 -16.125 11.328 1 52.03 103 ALA A N 1
ATOM 815 C CA . ALA A 1 103 ? -18.609 -16.172 12.508 1 52.03 103 ALA A CA 1
ATOM 816 C C . ALA A 1 103 ? -19.375 -17.484 12.578 1 52.03 103 ALA A C 1
ATOM 818 O O . ALA A 1 103 ? -19.938 -17.938 11.578 1 52.03 103 ALA A O 1
ATOM 819 N N . GLY A 1 104 ? -18.922 -18.359 13.375 1 41.59 104 GLY A N 1
ATOM 820 C CA . GLY A 1 104 ? -19.906 -19.375 13.68 1 41.59 104 GLY A CA 1
ATOM 821 C C . GLY A 1 104 ? -21.328 -18.828 13.719 1 41.59 104 GLY A C 1
ATOM 822 O O . GLY A 1 104 ? -21.531 -17.625 13.898 1 41.59 104 GLY A O 1
ATOM 823 N N . MET B 1 1 ? -6.945 -16.609 16.25 1 54.62 1 MET B N 1
ATOM 824 C CA . MET B 1 1 ? -7.383 -15.227 16.094 1 54.62 1 MET B CA 1
ATOM 825 C C . MET B 1 1 ? -6.215 -14.266 16.266 1 54.62 1 MET B C 1
ATOM 827 O O . MET B 1 1 ? -5.434 -14.398 17.219 1 54.62 1 MET B O 1
ATOM 831 N N . MET B 1 2 ? -5.824 -13.664 15.203 1 67.06 2 MET B N 1
ATOM 832 C CA . MET B 1 2 ? -4.73 -12.719 15.406 1 67.06 2 MET B CA 1
ATOM 833 C C . MET B 1 2 ? -5.145 -11.586 16.344 1 67.06 2 MET B C 1
ATOM 835 O O . MET B 1 2 ? -5.969 -10.75 15.977 1 67.06 2 MET B O 1
ATOM 839 N N . SER B 1 3 ? -4.828 -11.867 17.688 1 73.38 3 SER B N 1
ATOM 840 C CA . SER B 1 3 ? -5.062 -10.852 18.719 1 73.38 3 SER B CA 1
ATOM 841 C C . SER B 1 3 ? -3.883 -9.898 18.828 1 73.38 3 SER B C 1
ATOM 843 O O . SER B 1 3 ? -2.768 -10.227 18.422 1 73.38 3 SER B O 1
ATOM 845 N N . GLY B 1 4 ? -4.125 -8.578 18.906 1 90 4 GLY B N 1
ATOM 846 C CA . GLY B 1 4 ? -3.055 -7.605 19.062 1 90 4 GLY B CA 1
ATOM 847 C C . GLY B 1 4 ? -2.752 -6.844 17.781 1 90 4 GLY B C 1
ATOM 848 O O . GLY B 1 4 ? -3.553 -6.852 16.844 1 90 4 GLY B O 1
ATOM 849 N N . ARG B 1 5 ? -1.629 -6.262 17.797 1 96.62 5 ARG B N 1
ATOM 850 C CA . ARG B 1 5 ? -1.211 -5.484 16.641 1 96.62 5 ARG B CA 1
ATOM 851 C C . ARG B 1 5 ? -0.708 -6.395 15.523 1 96.62 5 ARG B C 1
ATOM 853 O O . ARG B 1 5 ? 0.018 -7.359 15.781 1 96.62 5 ARG B O 1
ATOM 860 N N . LEU B 1 6 ? -1.13 -6.18 14.375 1 98.25 6 LEU B N 1
ATOM 861 C CA . LEU B 1 6 ? -0.827 -7.035 13.227 1 98.25 6 LEU B CA 1
ATOM 862 C C . LEU B 1 6 ? 0.55 -6.715 12.656 1 98.25 6 LEU B C 1
ATOM 864 O O . LEU B 1 6 ? 0.924 -5.543 12.555 1 98.25 6 LEU B O 1
ATOM 868 N N . THR B 1 7 ? 1.307 -7.809 12.336 1 98.31 7 THR B N 1
ATOM 869 C CA . THR B 1 7 ? 2.574 -7.66 11.633 1 98.31 7 THR B CA 1
ATOM 870 C C . THR B 1 7 ? 2.379 -7.848 10.133 1 98.31 7 THR B C 1
ATOM 872 O O . THR B 1 7 ? 1.384 -8.43 9.695 1 98.31 7 THR B O 1
ATOM 875 N N . PHE B 1 8 ? 3.379 -7.391 9.328 1 98.69 8 PHE B N 1
ATOM 876 C CA . PHE B 1 8 ? 3.33 -7.609 7.887 1 98.69 8 PHE B CA 1
ATOM 877 C C . PHE B 1 8 ? 3.264 -9.10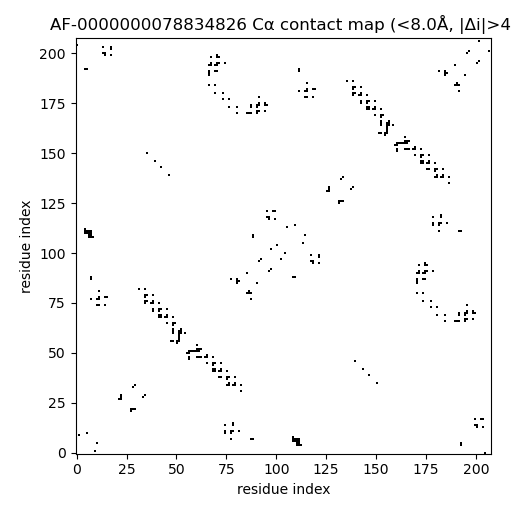2 7.566 1 98.69 8 PHE B C 1
ATOM 879 O O . PHE B 1 8 ? 2.5 -9.516 6.695 1 98.69 8 PHE B O 1
ATOM 886 N N . ALA B 1 9 ? 4.066 -9.859 8.305 1 97.81 9 ALA B N 1
ATOM 887 C CA . ALA B 1 9 ? 4.164 -11.297 8.055 1 97.81 9 ALA B CA 1
ATOM 888 C C . ALA B 1 9 ? 2.828 -11.984 8.312 1 97.81 9 ALA B C 1
ATOM 890 O O . ALA B 1 9 ? 2.398 -12.828 7.52 1 97.81 9 ALA B O 1
ATOM 891 N N . GLU B 1 10 ? 2.193 -11.672 9.406 1 97.69 10 GLU B N 1
ATOM 892 C CA . GLU B 1 10 ? 0.909 -12.273 9.75 1 97.69 10 GLU B CA 1
ATOM 893 C C . GLU B 1 10 ? -0.15 -11.961 8.703 1 97.69 10 GLU B C 1
ATOM 895 O O . GLU B 1 10 ? -0.893 -12.844 8.273 1 97.69 10 GLU B O 1
ATOM 900 N N . VAL B 1 11 ? -0.214 -10.734 8.297 1 98.69 11 VAL B N 1
ATOM 901 C CA . VAL B 1 11 ? -1.227 -10.328 7.328 1 98.69 11 VAL B CA 1
ATOM 902 C C . VAL B 1 11 ? -0.914 -10.93 5.961 1 98.69 11 VAL B C 1
ATOM 904 O O . VAL B 1 11 ? -1.817 -11.383 5.254 1 98.69 11 VAL B O 1
ATOM 907 N N . SER B 1 12 ? 0.374 -10.922 5.555 1 98.81 12 SER B N 1
ATOM 908 C CA . SER B 1 12 ? 0.778 -11.523 4.293 1 98.81 12 SER B CA 1
ATOM 909 C C . SER B 1 12 ? 0.357 -12.992 4.223 1 98.81 12 SER B C 1
ATOM 911 O O . SER B 1 12 ? -0.193 -13.438 3.215 1 98.81 12 SER B O 1
ATOM 913 N N . ASP B 1 13 ? 0.582 -13.773 5.277 1 98.44 13 ASP B N 1
ATOM 914 C CA . ASP B 1 13 ? 0.217 -15.18 5.336 1 98.44 13 ASP B CA 1
ATOM 915 C C . ASP B 1 13 ? -1.292 -15.367 5.184 1 98.44 13 ASP B C 1
ATOM 917 O O . ASP B 1 13 ? -1.747 -16.203 4.41 1 98.44 13 ASP B O 1
ATOM 921 N N . ALA B 1 14 ? -2.014 -14.602 5.957 1 98.31 14 ALA B N 1
ATOM 922 C CA . ALA B 1 14 ? -3.471 -14.703 5.926 1 98.31 14 ALA B CA 1
ATOM 923 C C . ALA B 1 14 ? -4.02 -14.297 4.559 1 98.31 14 ALA B C 1
ATOM 925 O O . ALA B 1 14 ? -4.887 -14.977 4.008 1 98.31 14 ALA B O 1
ATOM 926 N N . ALA B 1 15 ? -3.514 -13.203 4.004 1 98.75 15 ALA B N 1
ATOM 927 C CA . ALA B 1 15 ? -3.967 -12.703 2.709 1 98.75 15 ALA B CA 1
ATOM 928 C C . ALA B 1 15 ? -3.699 -13.727 1.606 1 98.75 15 ALA B C 1
ATOM 930 O O . ALA B 1 15 ?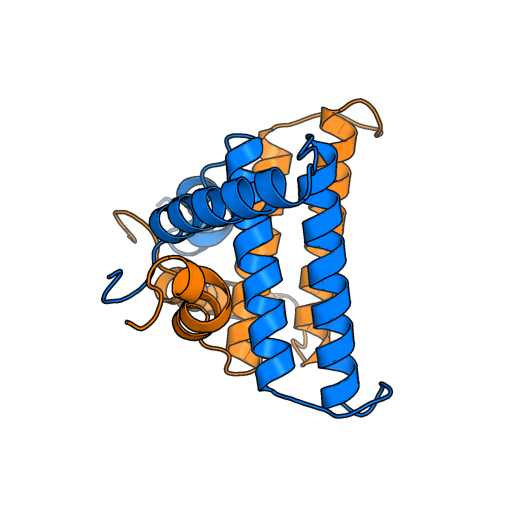 -4.504 -13.883 0.687 1 98.75 15 ALA B O 1
ATOM 931 N N . GLU B 1 16 ? -2.549 -14.344 1.655 1 98.81 16 GLU B N 1
ATOM 932 C CA . GLU B 1 16 ? -2.223 -15.367 0.661 1 98.81 16 GLU B CA 1
ATOM 933 C C . GLU B 1 16 ? -3.238 -16.5 0.683 1 98.81 16 GLU B C 1
ATOM 935 O O . GLU B 1 16 ? -3.684 -16.969 -0.37 1 98.81 16 GLU B O 1
ATOM 940 N N . LYS B 1 17 ? -3.549 -16.953 1.854 1 98.5 17 LYS B N 1
ATOM 941 C CA . LYS B 1 17 ? -4.547 -18 1.979 1 98.5 17 LYS B CA 1
ATOM 942 C C . LYS B 1 17 ? -5.879 -17.578 1.371 1 98.5 17 LYS B C 1
ATOM 944 O O . LYS B 1 17 ? -6.488 -18.328 0.611 1 98.5 17 LYS B O 1
ATOM 949 N N . ILE B 1 18 ? -6.312 -16.453 1.723 1 98.56 18 ILE B N 1
ATOM 950 C CA . ILE B 1 18 ? -7.594 -15.93 1.265 1 98.56 18 ILE B CA 1
ATOM 951 C C . ILE B 1 18 ? -7.566 -15.742 -0.251 1 98.56 18 ILE B C 1
ATOM 953 O O . ILE B 1 18 ? -8.492 -16.156 -0.951 1 98.56 18 ILE B O 1
ATOM 957 N N . SER B 1 19 ? -6.508 -15.109 -0.756 1 98.56 19 SER B N 1
ATOM 958 C CA . SER B 1 19 ? -6.352 -14.867 -2.188 1 98.56 19 SER B CA 1
ATOM 959 C C . SER B 1 19 ? -6.312 -16.172 -2.967 1 98.56 19 SER B C 1
ATOM 961 O O . SER B 1 19 ? -6.855 -16.266 -4.07 1 98.56 19 SER B O 1
ATOM 963 N N . ASP B 1 20 ? -5.648 -17.172 -2.422 1 98.12 20 ASP B N 1
ATOM 964 C CA . ASP B 1 20 ? -5.57 -18.484 -3.057 1 98.12 20 ASP B CA 1
ATOM 965 C C . ASP B 1 20 ? -6.949 -19.125 -3.15 1 98.12 20 ASP B C 1
ATOM 967 O O . ASP B 1 20 ? -7.301 -19.703 -4.18 1 98.12 20 ASP B O 1
ATOM 971 N N . ILE B 1 21 ? -7.66 -19.109 -2.094 1 97.75 21 ILE B N 1
ATOM 972 C CA . ILE B 1 21 ? -9.016 -19.656 -2.07 1 97.75 21 ILE B CA 1
ATOM 973 C C . ILE B 1 21 ? -9.875 -18.953 -3.119 1 97.75 21 ILE B C 1
ATOM 975 O O . ILE B 1 21 ? -10.562 -19.594 -3.904 1 97.75 21 ILE B O 1
ATOM 979 N N . TYR B 1 22 ? -9.812 -17.625 -3.129 1 97.62 22 TYR B N 1
ATOM 980 C CA . TYR B 1 22 ? -10.57 -16.812 -4.074 1 97.62 22 TYR B CA 1
ATOM 981 C C . TYR B 1 22 ? -10.188 -17.141 -5.512 1 97.62 22 TYR B C 1
ATOM 983 O O . TYR B 1 22 ? -11.062 -17.297 -6.371 1 97.62 22 TYR B O 1
ATOM 991 N N . ALA B 1 23 ? -8.906 -17.25 -5.789 1 98.31 23 ALA B N 1
ATOM 992 C CA . ALA B 1 23 ? -8.422 -17.562 -7.129 1 98.31 23 ALA B CA 1
ATOM 993 C C . ALA B 1 23 ? -8.891 -18.938 -7.582 1 98.31 23 ALA B C 1
ATOM 995 O O . ALA B 1 23 ? -9.211 -19.141 -8.758 1 98.31 23 ALA B O 1
ATOM 996 N N . GLY B 1 24 ? -8.859 -19.859 -6.703 1 98 24 GLY B N 1
ATOM 997 C CA . GLY B 1 24 ? -9.359 -21.188 -7.023 1 98 24 GLY B CA 1
ATOM 998 C C . GLY B 1 24 ? -10.836 -21.203 -7.348 1 98 24 GLY B C 1
ATOM 999 O O . GLY B 1 24 ? -11.258 -21.797 -8.344 1 98 24 GLY B O 1
ATOM 1000 N N . LYS B 1 25 ? -11.594 -20.562 -6.555 1 97.88 25 LYS B N 1
ATOM 1001 C CA . LYS B 1 25 ? -13.047 -20.516 -6.707 1 97.88 25 LYS B CA 1
ATOM 1002 C C . LYS B 1 25 ? -13.438 -19.922 -8.055 1 97.88 25 LYS B C 1
ATOM 1004 O O . LYS B 1 25 ? -14.398 -20.375 -8.688 1 97.88 25 LYS B O 1
ATOM 1009 N N . TYR B 1 26 ? -12.695 -18.938 -8.555 1 97.94 26 TYR B N 1
ATOM 1010 C CA . TYR B 1 26 ? -13.102 -18.203 -9.75 1 97.94 26 TYR B CA 1
ATOM 1011 C C . TYR B 1 26 ? -12.156 -18.484 -10.906 1 97.94 26 TYR B C 1
ATOM 1013 O O . TYR B 1 26 ? -12.203 -17.797 -11.938 1 97.94 26 TYR B O 1
ATOM 1021 N N . ALA B 1 27 ? -11.266 -19.391 -10.734 1 98.19 27 ALA B N 1
ATOM 1022 C CA . ALA B 1 27 ? -10.328 -19.828 -11.766 1 98.19 27 ALA B CA 1
ATOM 1023 C C . ALA B 1 27 ? -9.469 -18.656 -12.25 1 98.19 27 ALA B C 1
ATOM 1025 O O . ALA B 1 27 ? -9.32 -18.453 -13.461 1 98.19 27 ALA B O 1
ATOM 1026 N N . ILE B 1 28 ? -8.992 -17.922 -11.281 1 98.31 28 ILE B N 1
ATOM 1027 C CA . ILE B 1 28 ? -8.133 -16.797 -11.586 1 98.31 28 ILE B CA 1
ATOM 1028 C C . ILE B 1 28 ? -6.676 -17.25 -11.641 1 98.31 28 ILE B C 1
ATOM 1030 O O . ILE B 1 28 ? -6.184 -17.891 -10.711 1 98.31 28 ILE B O 1
ATOM 1034 N N . ASP B 1 29 ? -6.039 -16.906 -12.75 1 98.25 29 ASP B N 1
ATOM 1035 C CA . ASP B 1 29 ? -4.594 -17.078 -12.844 1 98.25 29 ASP B CA 1
ATOM 1036 C C . ASP B 1 29 ? -3.855 -15.891 -12.25 1 98.25 29 ASP B C 1
ATOM 1038 O O . ASP B 1 29 ? -3.824 -14.812 -12.844 1 98.25 29 ASP B O 1
ATOM 1042 N N . ARG B 1 30 ? -3.309 -16.078 -11.078 1 98.44 30 ARG B N 1
ATOM 1043 C CA . ARG B 1 30 ? -2.568 -15.008 -10.414 1 98.44 30 ARG B CA 1
ATOM 1044 C C . ARG B 1 30 ? -1.126 -14.953 -10.906 1 98.44 30 ARG B C 1
ATOM 1046 O O . ARG B 1 30 ? -0.195 -15.219 -10.141 1 98.44 30 ARG B O 1
ATOM 1053 N N . ASP B 1 31 ? -0.963 -14.594 -12.195 1 98.5 31 ASP B N 1
ATOM 1054 C CA . ASP B 1 31 ? 0.385 -14.508 -12.742 1 98.5 31 ASP B CA 1
ATOM 1055 C C . ASP B 1 31 ? 1.116 -13.273 -12.219 1 98.5 31 ASP B C 1
ATOM 1057 O O . ASP B 1 31 ? 0.578 -12.531 -11.398 1 98.5 31 ASP B O 1
ATOM 1061 N N . ASP B 1 32 ? 2.299 -13.023 -12.656 1 98.5 32 ASP B N 1
ATOM 1062 C CA . ASP B 1 32 ? 3.176 -12 -12.086 1 98.5 32 ASP B CA 1
ATOM 1063 C C . ASP B 1 32 ? 2.566 -10.609 -12.234 1 98.5 32 ASP B C 1
ATOM 1065 O O . ASP B 1 32 ? 2.637 -9.797 -11.312 1 98.5 32 ASP B O 1
ATOM 1069 N N . ASP B 1 33 ? 1.913 -10.312 -13.375 1 98.75 33 ASP B N 1
ATOM 1070 C CA . ASP B 1 33 ? 1.347 -8.992 -13.617 1 98.75 33 ASP B CA 1
ATOM 1071 C C . ASP B 1 33 ? 0.041 -8.805 -12.844 1 98.75 33 ASP B C 1
ATOM 1073 O O . ASP B 1 33 ? -0.337 -7.676 -12.516 1 98.75 33 ASP B O 1
ATOM 1077 N N . TRP B 1 34 ? -0.648 -9.891 -12.625 1 98.81 34 TRP B N 1
ATOM 1078 C CA . TRP B 1 34 ? -1.946 -9.828 -11.969 1 98.81 34 TRP B CA 1
ATOM 1079 C C . TRP B 1 34 ? -1.835 -9.125 -10.617 1 98.81 34 TRP B C 1
ATOM 1081 O O . TRP B 1 34 ? -2.672 -8.289 -10.273 1 98.81 34 TRP B O 1
ATOM 1091 N N . PHE B 1 35 ? -0.829 -9.391 -9.836 1 98.88 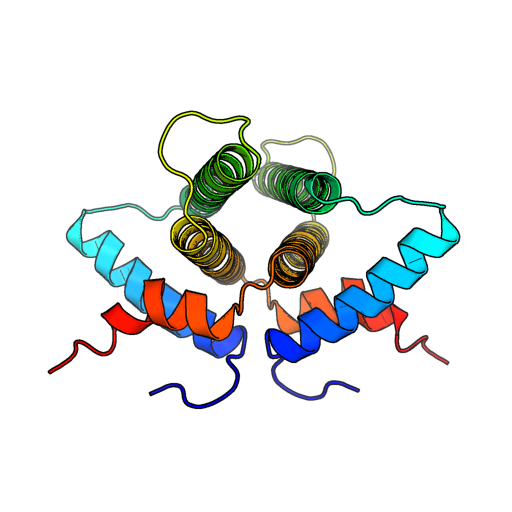35 PHE B N 1
ATOM 1092 C CA . PHE B 1 35 ? -0.666 -8.812 -8.508 1 98.88 35 PHE B CA 1
ATOM 1093 C C . PHE B 1 35 ? -0.524 -7.301 -8.586 1 98.88 35 PHE B C 1
ATOM 1095 O O . PHE B 1 35 ? -1.104 -6.574 -7.777 1 98.88 35 PHE B O 1
ATOM 1102 N N . LEU B 1 36 ? 0.279 -6.828 -9.539 1 98.88 36 LEU B N 1
ATOM 1103 C CA . LEU B 1 36 ? 0.456 -5.391 -9.695 1 98.88 36 LEU B CA 1
ATOM 1104 C C . LEU B 1 36 ? -0.823 -4.734 -10.203 1 98.88 36 LEU B C 1
ATOM 1106 O O . LEU B 1 36 ? -1.189 -3.645 -9.758 1 98.88 36 LEU B O 1
ATOM 1110 N N . LEU B 1 37 ? -1.47 -5.379 -11.141 1 98.88 37 LEU B N 1
ATOM 1111 C CA . LEU B 1 37 ? -2.699 -4.84 -11.711 1 98.88 37 LEU B CA 1
ATOM 1112 C C . LEU B 1 37 ? -3.793 -4.746 -10.656 1 98.88 37 LEU B C 1
ATOM 1114 O O . LEU B 1 37 ? -4.543 -3.768 -10.617 1 98.88 37 LEU B O 1
ATOM 1118 N N . LYS B 1 38 ? -3.883 -5.711 -9.836 1 98.94 38 LYS B N 1
ATOM 1119 C CA . LYS B 1 38 ? -4.879 -5.684 -8.766 1 98.94 38 LYS B CA 1
ATOM 1120 C C . LYS B 1 38 ? -4.555 -4.605 -7.742 1 98.94 38 LYS B C 1
ATOM 1122 O O . LYS B 1 38 ? -5.457 -3.955 -7.207 1 98.94 38 LYS B O 1
ATOM 1127 N N . LEU B 1 39 ? -3.295 -4.504 -7.406 1 98.94 39 LEU B N 1
ATOM 1128 C CA . LEU B 1 39 ? -2.873 -3.414 -6.531 1 98.94 39 LEU B CA 1
ATOM 1129 C C . LEU B 1 39 ? -3.295 -2.066 -7.105 1 98.94 39 LEU B C 1
ATOM 1131 O O . LEU B 1 39 ? -3.85 -1.229 -6.391 1 98.94 39 LEU B O 1
ATOM 1135 N N . GLN B 1 40 ? -3.094 -1.855 -8.406 1 98.88 40 GLN B N 1
ATOM 1136 C CA . GLN B 1 40 ? -3.49 -0.626 -9.086 1 98.88 40 GLN B CA 1
ATOM 1137 C C . GLN B 1 40 ? -5.004 -0.444 -9.047 1 98.88 40 GLN B C 1
ATOM 1139 O O . GLN B 1 40 ? -5.496 0.668 -8.852 1 98.88 40 GLN B O 1
ATOM 1144 N N . GLU B 1 41 ? -5.684 -1.486 -9.289 1 98.94 41 GLU B N 1
ATOM 1145 C CA . GLU B 1 41 ? -7.141 -1.441 -9.227 1 98.94 41 GLU B CA 1
ATOM 1146 C C . GLU B 1 41 ? -7.617 -0.958 -7.855 1 98.94 41 GLU B C 1
ATOM 1148 O O . GLU B 1 41 ? -8.453 -0.058 -7.766 1 98.94 41 GLU B O 1
ATOM 1153 N N . GLU B 1 42 ? -7.066 -1.58 -6.766 1 98.94 42 GLU B N 1
ATOM 1154 C CA . GLU B 1 42 ? -7.473 -1.219 -5.41 1 98.94 42 GLU B CA 1
ATOM 1155 C C . GLU B 1 42 ? -7.117 0.231 -5.098 1 98.94 42 GLU B C 1
ATOM 1157 O O . GLU B 1 42 ? -7.852 0.916 -4.383 1 98.94 42 GLU B O 1
ATOM 1162 N N . LEU B 1 43 ? -5.977 0.711 -5.562 1 98.94 43 LEU B N 1
ATOM 1163 C CA . LEU B 1 43 ? -5.641 2.113 -5.34 1 98.94 43 LEU B CA 1
ATOM 1164 C C . LEU B 1 43 ? -6.602 3.029 -6.086 1 98.94 43 LEU B C 1
ATOM 1166 O O . LEU B 1 43 ? -6.938 4.113 -5.602 1 98.94 43 LEU B O 1
ATOM 1170 N N . GLY B 1 44 ? -7.004 2.645 -7.281 1 98.88 44 GLY B N 1
ATOM 1171 C CA . GLY B 1 44 ? -8.062 3.369 -7.969 1 98.88 44 GLY B CA 1
ATOM 1172 C C . GLY B 1 44 ? -9.336 3.48 -7.16 1 98.88 44 GLY B C 1
ATOM 1173 O O . GLY B 1 44 ? -9.938 4.551 -7.082 1 98.88 44 GLY B O 1
ATOM 1174 N N . GLU B 1 45 ? -9.766 2.4 -6.574 1 98.88 45 GLU B N 1
ATOM 1175 C CA . GLU B 1 45 ? -10.969 2.408 -5.742 1 98.88 45 GLU B CA 1
ATOM 1176 C C . GLU B 1 45 ? -10.773 3.285 -4.508 1 98.88 45 GLU B C 1
ATOM 1178 O O . GLU B 1 45 ? -11.703 3.975 -4.078 1 98.88 45 GLU B O 1
ATOM 1183 N N . LEU B 1 46 ? -9.617 3.254 -3.898 1 98.88 46 LEU B N 1
ATOM 1184 C CA . LEU B 1 46 ? -9.312 4.152 -2.789 1 98.88 46 LEU B CA 1
ATOM 1185 C C . LEU B 1 46 ? -9.398 5.609 -3.229 1 98.88 46 LEU B C 1
ATOM 1187 O O . LEU B 1 46 ? -9.945 6.449 -2.51 1 98.88 46 LEU B O 1
ATOM 1191 N N . SER B 1 47 ? -8.852 5.93 -4.398 1 98.81 47 SER B N 1
ATOM 1192 C CA . SER B 1 47 ? -8.922 7.277 -4.961 1 98.81 47 SER B CA 1
ATOM 1193 C C . SER B 1 47 ? -10.359 7.727 -5.152 1 98.81 47 SER B C 1
ATOM 1195 O O . SER B 1 47 ? -10.711 8.867 -4.848 1 98.81 47 SER B O 1
ATOM 1197 N N . GLN B 1 48 ? -11.156 6.836 -5.668 1 98.81 48 GLN B N 1
ATOM 1198 C CA . GLN B 1 48 ? -12.578 7.129 -5.836 1 98.81 48 GLN B CA 1
ATOM 1199 C C . GLN B 1 48 ? -13.227 7.48 -4.5 1 98.81 48 GLN B C 1
ATOM 1201 O O . GLN B 1 48 ? -13.969 8.461 -4.402 1 98.81 48 GLN B O 1
ATOM 1206 N N . ALA B 1 49 ? -13.008 6.676 -3.477 1 98.75 49 ALA B N 1
ATOM 1207 C CA . ALA B 1 49 ? -13.547 6.934 -2.145 1 98.75 49 ALA B CA 1
ATOM 1208 C C . ALA B 1 49 ? -13.078 8.281 -1.614 1 98.75 49 ALA B C 1
ATOM 1210 O O . ALA B 1 49 ? -13.852 9.031 -1.019 1 98.75 49 ALA B O 1
ATOM 1211 N N . HIS B 1 50 ? -11.812 8.578 -1.823 1 98.81 50 HIS B N 1
ATOM 1212 C CA . HIS B 1 50 ? -11.227 9.852 -1.403 1 98.81 50 HIS B CA 1
ATOM 1213 C C . HIS B 1 50 ? -11.938 11.031 -2.062 1 98.81 50 HIS B C 1
ATOM 1215 O O . HIS B 1 50 ? -12.289 12 -1.389 1 98.81 50 HIS B O 1
ATOM 1221 N N . LEU B 1 51 ? -12.148 10.906 -3.342 1 98.69 51 LEU B N 1
ATOM 1222 C CA . LEU B 1 51 ? -12.82 11.969 -4.082 1 98.69 51 LEU B CA 1
ATOM 1223 C C . LEU B 1 51 ? -14.266 12.133 -3.617 1 98.69 51 LEU B C 1
ATOM 1225 O O . LEU B 1 51 ? -14.75 13.25 -3.465 1 98.69 51 LEU B O 1
ATOM 1229 N N . ARG B 1 52 ? -14.945 11.047 -3.408 1 98.56 52 ARG B N 1
ATOM 1230 C CA . ARG B 1 52 ? -16.312 11.125 -2.926 1 98.56 52 ARG B CA 1
ATOM 1231 C C . ARG B 1 52 ? -16.391 11.828 -1.575 1 98.56 52 ARG B C 1
ATOM 1233 O O . ARG B 1 52 ? -17.234 12.711 -1.37 1 98.56 52 ARG B O 1
ATOM 1240 N N . LEU B 1 53 ? -15.5 11.508 -0.694 1 98.31 53 LEU B N 1
ATOM 1241 C CA . LEU B 1 53 ? -15.5 12.039 0.666 1 98.31 53 LEU B CA 1
ATOM 1242 C C . LEU B 1 53 ? -15.133 13.516 0.677 1 98.31 53 LEU B C 1
ATOM 1244 O O . LEU B 1 53 ? -15.461 14.234 1.622 1 98.31 53 LEU B O 1
ATOM 1248 N N . SER B 1 54 ? -14.438 13.953 -0.382 1 97.75 54 SER B N 1
ATOM 1249 C CA . SER B 1 54 ? -14.078 15.367 -0.474 1 97.75 54 SER B CA 1
ATOM 1250 C C . SER B 1 54 ? -15.062 16.125 -1.347 1 97.75 54 SER B C 1
ATOM 1252 O O . SER B 1 54 ? -14.805 17.281 -1.731 1 97.75 54 SER B O 1
ATOM 1254 N N . GLY B 1 55 ? -16.125 15.438 -1.794 1 97.44 55 GLY B N 1
ATOM 1255 C CA . GLY B 1 55 ? -17.172 16.078 -2.566 1 97.44 55 GLY B CA 1
ATOM 1256 C C . GLY B 1 55 ? -16.828 16.234 -4.035 1 97.44 55 GLY B C 1
ATOM 1257 O O . GLY B 1 55 ? -17.5 16.969 -4.766 1 97.44 55 GLY B O 1
ATOM 1258 N N . ARG B 1 56 ? -15.867 15.562 -4.465 1 98.25 56 ARG B N 1
ATOM 1259 C CA . ARG B 1 56 ? -15.375 15.719 -5.828 1 98.25 56 ARG B CA 1
ATOM 1260 C C . ARG B 1 56 ? -15.672 14.477 -6.664 1 98.25 56 ARG B C 1
ATOM 1262 O O . ARG B 1 56 ? -15.023 14.25 -7.691 1 98.25 56 ARG B O 1
ATOM 1269 N N . GLY B 1 57 ? -16.531 13.57 -6.18 1 96.81 57 GLY B N 1
ATOM 1270 C CA . GLY B 1 57 ? -16.906 12.352 -6.879 1 96.81 57 GLY B CA 1
ATOM 1271 C C . GLY B 1 57 ? -18.406 12.086 -6.82 1 96.81 57 GLY B C 1
ATOM 1272 O O . GLY B 1 57 ? -19.109 12.656 -5.992 1 96.81 57 GLY B O 1
ATOM 1273 N N . ARG B 1 58 ? -18.812 11.258 -7.648 1 96.12 58 ARG B N 1
ATOM 1274 C CA . ARG B 1 58 ? -20.203 10.852 -7.68 1 96.12 58 ARG B CA 1
ATOM 1275 C C . ARG B 1 58 ? -20.469 9.703 -6.711 1 96.12 58 ARG B C 1
ATOM 1277 O O . ARG B 1 58 ? -19.578 8.883 -6.461 1 96.12 58 ARG B O 1
ATOM 1284 N N . GLY B 1 59 ? -21.734 9.695 -6.176 1 94 59 GLY B N 1
ATOM 1285 C CA . GLY B 1 59 ? -22.125 8.617 -5.281 1 94 59 GLY B CA 1
ATOM 1286 C C . GLY B 1 59 ? -22 8.984 -3.816 1 94 59 GLY B C 1
ATOM 1287 O O . GLY B 1 59 ? -21.562 10.094 -3.482 1 94 59 GLY B O 1
ATOM 1288 N N . GLU B 1 60 ? -22.344 8.055 -2.957 1 96.56 60 GLU B N 1
ATOM 1289 C CA . GLU B 1 60 ? -22.344 8.297 -1.519 1 96.56 60 GLU B CA 1
ATOM 1290 C C . GLU B 1 60 ? -20.938 8.211 -0.942 1 96.56 60 GLU B C 1
ATOM 1292 O O . GLU B 1 60 ? -20.156 7.344 -1.33 1 96.56 60 GLU B O 1
ATOM 1297 N N . ALA B 1 61 ? -20.656 9.211 -0.061 1 96.06 61 ALA B N 1
ATOM 1298 C CA . ALA B 1 61 ? -19.391 9.203 0.667 1 96.06 61 ALA B CA 1
ATOM 1299 C C . ALA B 1 61 ? -19.469 8.305 1.901 1 96.06 61 ALA B C 1
ATOM 1301 O O . ALA B 1 61 ? -20.484 8.289 2.598 1 96.06 61 ALA B O 1
ATOM 1302 N N . SER B 1 62 ? -18.438 7.535 2.1 1 97.88 62 SER B N 1
ATOM 1303 C CA . SER B 1 62 ? -18.375 6.629 3.238 1 97.88 62 SER B CA 1
ATOM 1304 C C . SER B 1 62 ? -16.938 6.469 3.736 1 97.88 62 SER B C 1
ATOM 1306 O O . SER B 1 62 ? -16.062 6.012 2.996 1 97.88 62 SER B O 1
ATOM 1308 N N . GLU B 1 63 ? -16.766 6.77 4.996 1 98.38 63 GLU B N 1
ATOM 1309 C CA . GLU B 1 63 ? -15.453 6.539 5.605 1 98.38 63 GLU B CA 1
ATOM 1310 C C . GLU B 1 63 ? -15.125 5.051 5.66 1 98.38 63 GLU B C 1
ATOM 1312 O O . GLU B 1 63 ? -13.961 4.66 5.543 1 98.38 63 GLU B O 1
ATOM 1317 N N . GLN B 1 64 ? -16.203 4.277 5.809 1 98.56 64 GLN B N 1
ATOM 1318 C CA . GLN B 1 64 ? -15.992 2.834 5.82 1 98.56 64 GLN B CA 1
ATOM 1319 C C . GLN B 1 64 ? -15.492 2.338 4.465 1 98.56 64 GLN B C 1
ATOM 1321 O O . GLN B 1 64 ? -14.641 1.452 4.398 1 98.56 64 GLN B O 1
ATOM 1326 N N . ASP B 1 65 ? -16.078 2.898 3.41 1 98.44 65 ASP B N 1
ATOM 1327 C CA . ASP B 1 65 ? -15.617 2.521 2.078 1 98.44 65 ASP B CA 1
ATOM 1328 C C . ASP B 1 65 ? -14.141 2.852 1.896 1 98.44 65 ASP B C 1
ATOM 1330 O O . ASP B 1 65 ? -13.391 2.066 1.314 1 98.44 65 ASP B O 1
ATOM 1334 N N . ARG B 1 66 ? -13.711 3.98 2.383 1 98.81 66 ARG B N 1
ATOM 1335 C CA . ARG B 1 66 ? -12.312 4.391 2.291 1 98.81 66 ARG B CA 1
ATOM 1336 C C . ARG B 1 66 ? -11.406 3.426 3.051 1 98.81 66 ARG B C 1
ATOM 1338 O O . ARG B 1 66 ? -10.352 3.029 2.551 1 98.81 66 ARG B O 1
ATOM 1345 N N . ALA B 1 67 ? -11.836 3.039 4.23 1 98.94 67 ALA B N 1
ATOM 1346 C CA . ALA B 1 67 ? -11.062 2.102 5.043 1 98.94 67 ALA B CA 1
ATOM 1347 C C . ALA B 1 67 ? -10.969 0.736 4.363 1 98.94 67 ALA B C 1
ATOM 1349 O O . ALA B 1 67 ? -9.914 0.095 4.383 1 98.94 67 ALA B O 1
ATOM 1350 N N . ASP B 1 68 ? -12.102 0.327 3.773 1 98.88 68 ASP B N 1
ATOM 1351 C CA . ASP B 1 68 ? -12.141 -0.955 3.074 1 98.88 68 ASP B CA 1
ATOM 1352 C C . ASP B 1 68 ? -11.148 -0.972 1.913 1 98.88 68 ASP B C 1
ATOM 1354 O O . ASP B 1 68 ? -10.414 -1.948 1.727 1 98.88 68 ASP B O 1
ATOM 1358 N N . GLU B 1 69 ? -11.109 0.103 1.171 1 98.94 69 GLU B N 1
ATOM 1359 C CA . GLU B 1 69 ? -10.227 0.138 0.006 1 98.94 69 GLU B CA 1
ATOM 1360 C C . GLU B 1 69 ? -8.766 0.275 0.421 1 98.94 69 GLU B C 1
ATOM 1362 O O . GLU B 1 69 ? -7.871 -0.254 -0.245 1 98.94 69 GLU B O 1
ATOM 1367 N N . ALA B 1 70 ? -8.531 0.973 1.55 1 98.94 70 ALA B N 1
ATOM 1368 C CA . ALA B 1 70 ? -7.176 1.024 2.086 1 98.94 70 ALA B CA 1
ATOM 1369 C C . ALA B 1 70 ? -6.688 -0.367 2.479 1 98.94 70 ALA B C 1
ATOM 1371 O O . ALA B 1 70 ? -5.535 -0.725 2.221 1 98.94 70 ALA B O 1
ATOM 1372 N N . ALA B 1 71 ? -7.543 -1.16 3.09 1 98.94 71 ALA B N 1
ATOM 1373 C CA . ALA B 1 71 ? -7.207 -2.539 3.438 1 98.94 71 ALA B CA 1
ATOM 1374 C C . ALA B 1 71 ? -6.906 -3.361 2.189 1 98.94 71 ALA B C 1
ATOM 1376 O O . ALA B 1 71 ? -5.984 -4.18 2.186 1 98.94 71 ALA B O 1
ATOM 1377 N N . ASP B 1 72 ? -7.68 -3.143 1.109 1 99 72 ASP B N 1
ATOM 1378 C CA . ASP B 1 72 ? -7.438 -3.859 -0.14 1 99 72 ASP B CA 1
ATOM 1379 C C . ASP B 1 72 ? -6.07 -3.502 -0.72 1 99 72 ASP B C 1
ATOM 1381 O O . ASP B 1 72 ? -5.34 -4.379 -1.189 1 99 72 ASP B O 1
ATOM 1385 N N . VAL B 1 73 ? -5.699 -2.221 -0.679 1 99 73 VAL B N 1
ATOM 1386 C CA . VAL B 1 73 ? -4.391 -1.8 -1.172 1 99 73 VAL B CA 1
ATOM 1387 C C . VAL B 1 73 ? -3.289 -2.445 -0.333 1 99 73 VAL B C 1
ATOM 1389 O O . VAL B 1 73 ? -2.326 -2.99 -0.876 1 99 73 VAL B O 1
ATOM 1392 N N . LEU B 1 74 ? -3.439 -2.406 0.978 1 98.94 74 LEU B N 1
ATOM 1393 C CA . LEU B 1 74 ? -2.439 -2.941 1.895 1 98.94 74 LEU B CA 1
ATOM 1394 C C . LEU B 1 74 ? -2.229 -4.434 1.657 1 98.94 74 LEU B C 1
ATOM 1396 O O . LEU B 1 74 ? -1.093 -4.887 1.504 1 98.94 74 LEU B O 1
ATOM 1400 N N . CYS B 1 75 ? -3.277 -5.191 1.561 1 98.94 75 CYS B N 1
ATOM 1401 C CA . CYS B 1 75 ? -3.172 -6.641 1.41 1 98.94 75 CYS B CA 1
ATOM 1402 C C . CYS B 1 75 ? -2.639 -7.008 0.03 1 98.94 75 CYS B C 1
ATOM 1404 O O . CYS B 1 75 ? -1.8 -7.902 -0.099 1 98.94 75 CYS B O 1
ATOM 1406 N N . MET B 1 76 ? -3.047 -6.281 -1.007 1 99 76 MET B N 1
ATOM 1407 C CA . MET B 1 76 ? -2.539 -6.578 -2.344 1 99 76 MET B CA 1
ATOM 1408 C C . MET B 1 76 ? -1.058 -6.234 -2.451 1 99 76 MET B C 1
ATOM 1410 O O . MET B 1 76 ? -0.307 -6.91 -3.156 1 99 76 MET B O 1
ATOM 1414 N N . LEU B 1 77 ? -0.645 -5.168 -1.771 1 99 77 LEU B N 1
ATOM 1415 C CA . LEU B 1 77 ? 0.775 -4.832 -1.749 1 99 77 LEU B CA 1
ATOM 1416 C C . LEU B 1 77 ? 1.584 -5.938 -1.081 1 99 77 LEU B C 1
ATOM 1418 O O . LEU B 1 77 ? 2.654 -6.312 -1.567 1 99 77 LEU B O 1
ATOM 1422 N N . LEU B 1 78 ? 1.1 -6.434 0.035 1 98.94 78 LEU B N 1
ATOM 1423 C CA . LEU B 1 78 ? 1.813 -7.492 0.741 1 98.94 78 LEU B CA 1
ATOM 1424 C C . LEU B 1 78 ? 1.826 -8.781 -0.077 1 98.94 78 LEU B C 1
ATOM 1426 O O . LEU B 1 78 ? 2.803 -9.531 -0.046 1 98.94 78 LEU B O 1
ATOM 1430 N N . LEU B 1 79 ? 0.746 -9.07 -0.843 1 98.94 79 LEU B N 1
ATOM 1431 C CA . LEU B 1 79 ? 0.722 -10.211 -1.751 1 98.94 79 LEU B CA 1
ATOM 1432 C C . LEU B 1 79 ? 1.726 -10.031 -2.885 1 98.94 79 LEU B C 1
ATOM 1434 O O . LEU B 1 79 ? 2.393 -10.984 -3.291 1 98.94 79 LEU B O 1
ATOM 1438 N N . TYR B 1 80 ? 1.832 -8.805 -3.369 1 99 80 TYR B N 1
ATOM 1439 C CA . TYR B 1 80 ? 2.836 -8.492 -4.383 1 99 80 TYR B CA 1
ATOM 1440 C C . TYR B 1 80 ? 4.242 -8.758 -3.852 1 99 80 TYR B C 1
ATOM 1442 O O . TYR B 1 80 ? 5.059 -9.383 -4.527 1 99 80 TYR B O 1
ATOM 1450 N N . CYS B 1 81 ? 4.539 -8.234 -2.684 1 98.94 81 CYS B N 1
ATOM 1451 C CA . CYS B 1 81 ? 5.832 -8.461 -2.053 1 98.94 81 CYS B CA 1
ATOM 1452 C C . CYS B 1 81 ? 6.121 -9.953 -1.928 1 98.94 81 CYS B C 1
ATOM 1454 O O . CYS B 1 81 ? 7.227 -10.406 -2.236 1 98.94 81 CYS B O 1
ATOM 1456 N N . ARG B 1 82 ? 5.148 -10.695 -1.485 1 98.88 82 ARG B N 1
ATOM 1457 C CA . ARG B 1 82 ? 5.305 -12.133 -1.327 1 98.88 82 ARG B CA 1
ATOM 1458 C C . ARG B 1 82 ? 5.617 -12.805 -2.662 1 98.88 82 ARG B C 1
ATOM 1460 O O . ARG B 1 82 ? 6.52 -13.641 -2.746 1 98.88 82 ARG B O 1
ATOM 1467 N N . ARG B 1 83 ? 4.906 -12.422 -3.703 1 98.75 83 ARG B N 1
ATOM 1468 C CA . ARG B 1 83 ? 5.062 -13 -5.031 1 98.75 83 ARG B CA 1
ATOM 1469 C C . ARG B 1 83 ? 6.496 -12.844 -5.535 1 98.75 83 ARG B C 1
ATOM 1471 O O . ARG B 1 83 ? 7.023 -13.727 -6.215 1 98.75 83 ARG B O 1
ATOM 1478 N N . PHE B 1 84 ? 7.137 -11.766 -5.133 1 98.75 84 PHE B N 1
ATOM 1479 C CA . PHE B 1 84 ? 8.43 -11.445 -5.727 1 98.75 84 PHE B CA 1
ATOM 1480 C C . PHE B 1 84 ? 9.539 -11.555 -4.688 1 98.75 84 PHE B C 1
ATOM 1482 O O . PHE B 1 84 ? 10.641 -11.047 -4.898 1 98.75 84 PHE B O 1
ATOM 1489 N N . GLY B 1 85 ? 9.211 -12.094 -3.518 1 98.69 85 GLY B N 1
ATOM 1490 C CA . GLY B 1 85 ? 10.219 -12.398 -2.514 1 98.69 85 GLY B CA 1
ATOM 1491 C C . GLY B 1 85 ? 10.719 -11.164 -1.783 1 98.69 85 GLY B C 1
ATOM 1492 O O . GLY B 1 85 ? 11.844 -11.148 -1.28 1 98.69 85 GLY B O 1
ATOM 1493 N N . ILE B 1 86 ? 9.969 -10.125 -1.742 1 98.88 86 ILE B N 1
ATOM 1494 C CA . ILE B 1 86 ? 10.312 -8.922 -0.995 1 98.88 86 ILE B CA 1
ATOM 1495 C C . ILE B 1 86 ? 9.922 -9.094 0.471 1 98.88 86 ILE B C 1
ATOM 1497 O O . ILE B 1 86 ? 8.773 -9.422 0.779 1 98.88 86 ILE B O 1
ATOM 1501 N N . ASP B 1 87 ? 10.844 -8.922 1.405 1 98.75 87 ASP B N 1
ATOM 1502 C CA . ASP B 1 87 ? 10.539 -8.828 2.832 1 98.75 87 ASP B CA 1
ATOM 1503 C C . ASP B 1 87 ? 10.172 -7.402 3.223 1 98.75 87 ASP B C 1
ATOM 1505 O O . ASP B 1 87 ? 11.039 -6.535 3.326 1 98.75 87 ASP B O 1
ATOM 1509 N N . PRO B 1 88 ? 8.938 -7.188 3.541 1 98.81 88 PRO B N 1
ATOM 1510 C CA . PRO B 1 88 ? 8.531 -5.809 3.826 1 98.81 88 PRO B CA 1
ATOM 1511 C C . PRO B 1 88 ? 9.242 -5.223 5.043 1 98.81 88 PRO B C 1
ATOM 1513 O O . PRO B 1 88 ? 9.492 -4.016 5.094 1 98.81 88 PRO B O 1
ATOM 1516 N N . ASP B 1 89 ? 9.523 -6.043 6.051 1 98.75 89 ASP B N 1
ATOM 1517 C CA . ASP B 1 89 ? 10.258 -5.547 7.211 1 98.75 89 ASP B CA 1
ATOM 1518 C C . ASP B 1 89 ? 11.625 -5 6.805 1 98.75 89 ASP B C 1
ATOM 1520 O O . ASP B 1 89 ? 11.977 -3.871 7.152 1 98.75 89 ASP B O 1
ATOM 1524 N N . ALA B 1 90 ? 12.336 -5.793 6.086 1 98.5 90 ALA B N 1
ATOM 1525 C CA . ALA B 1 90 ? 13.68 -5.402 5.668 1 98.5 90 ALA B CA 1
ATOM 1526 C C . ALA B 1 90 ? 13.641 -4.184 4.75 1 98.5 90 ALA B C 1
ATOM 1528 O O . ALA B 1 90 ? 14.477 -3.287 4.859 1 98.5 90 ALA B O 1
ATOM 1529 N N . ALA B 1 91 ? 12.688 -4.137 3.838 1 98.81 91 ALA B N 1
ATOM 1530 C CA . ALA B 1 91 ? 12.57 -3.033 2.889 1 98.81 91 ALA B CA 1
ATOM 1531 C C . ALA B 1 91 ? 12.289 -1.719 3.611 1 98.81 91 ALA B C 1
ATOM 1533 O O . ALA B 1 91 ? 12.906 -0.694 3.309 1 98.81 91 ALA B O 1
ATOM 1534 N N . VAL B 1 92 ? 11.383 -1.737 4.566 1 98.69 92 VAL B N 1
ATOM 1535 C CA . VAL B 1 92 ? 11.008 -0.544 5.316 1 98.69 92 VAL B CA 1
ATOM 1536 C C . VAL B 1 92 ? 12.172 -0.093 6.195 1 98.69 92 VAL B C 1
ATOM 1538 O O . VAL B 1 92 ? 12.461 1.102 6.289 1 98.69 92 VAL B O 1
ATOM 1541 N N . ARG B 1 93 ? 12.852 -1.022 6.852 1 98.12 93 ARG B N 1
ATOM 1542 C CA . ARG B 1 93 ? 14.008 -0.67 7.676 1 98.12 93 ARG B CA 1
ATOM 1543 C C . ARG B 1 93 ? 15.078 0.026 6.848 1 98.12 93 ARG B C 1
ATOM 1545 O O . ARG B 1 93 ? 15.633 1.047 7.266 1 98.12 93 ARG B O 1
ATOM 1552 N N . LYS B 1 94 ? 15.344 -0.53 5.75 1 97.56 94 LYS B N 1
ATOM 1553 C CA . LYS B 1 94 ? 16.406 0.003 4.895 1 97.56 94 LYS B CA 1
ATOM 1554 C C . LYS B 1 94 ? 16.016 1.372 4.34 1 97.56 94 LYS B C 1
ATOM 1556 O O . LYS B 1 94 ? 16.797 2.324 4.434 1 97.56 94 LYS B O 1
ATOM 1561 N N . LYS B 1 95 ? 14.82 1.505 3.807 1 98.06 95 LYS B N 1
ATOM 1562 C CA . LYS B 1 95 ? 14.461 2.682 3.02 1 98.06 95 LYS B CA 1
ATOM 1563 C C . LYS B 1 95 ? 14 3.824 3.916 1 98.06 95 LYS B C 1
ATOM 1565 O O . LYS B 1 95 ? 14.188 4.996 3.59 1 98.06 95 LYS B O 1
ATOM 1570 N N . TRP B 1 96 ? 13.398 3.531 5.027 1 98 96 TRP B N 1
ATOM 1571 C CA . TRP B 1 96 ? 12.758 4.566 5.836 1 98 96 TRP B CA 1
ATOM 1572 C C . TRP B 1 96 ? 13.367 4.613 7.234 1 98 96 TRP B C 1
ATOM 1574 O O . TRP B 1 96 ? 13.969 5.617 7.621 1 98 96 TRP B O 1
ATOM 1584 N N . LEU B 1 97 ? 13.391 3.555 7.945 1 97.31 97 LEU B N 1
ATOM 1585 C CA . LEU B 1 97 ? 13.719 3.596 9.367 1 97.31 97 LEU B CA 1
ATOM 1586 C C . LEU B 1 97 ? 15.195 3.902 9.57 1 97.31 97 LEU B C 1
ATOM 1588 O O . LEU B 1 97 ? 15.602 4.328 10.656 1 97.31 97 LEU B O 1
ATOM 1592 N N . SER B 1 98 ? 15.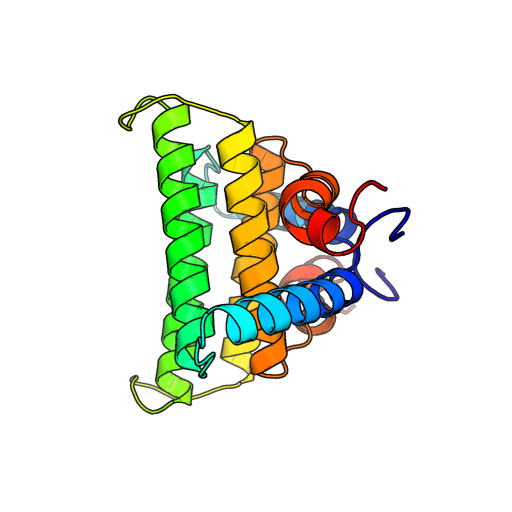953 3.742 8.57 1 95.94 98 SER B N 1
ATOM 1593 C CA . SER B 1 98 ? 17.375 4.078 8.641 1 95.94 98 SER B CA 1
ATOM 1594 C C . SER B 1 98 ? 17.578 5.574 8.867 1 95.94 98 SER B C 1
ATOM 1596 O O . SER B 1 98 ? 18.641 6 9.32 1 95.94 98 SER B O 1
ATOM 1598 N N . TRP B 1 99 ? 16.625 6.41 8.641 1 94.56 99 TRP B N 1
ATOM 1599 C CA . TRP B 1 99 ? 16.719 7.855 8.812 1 94.56 99 TRP B CA 1
ATOM 1600 C C . TRP B 1 99 ? 16.562 8.234 10.281 1 94.56 99 TRP B C 1
ATOM 1602 O O . TRP B 1 99 ? 16.891 9.359 10.68 1 94.56 99 TRP B O 1
ATOM 1612 N N . LEU B 1 100 ? 15.969 7.402 11.078 1 92 100 LEU B N 1
ATOM 1613 C CA . LEU B 1 100 ? 15.805 7.664 12.508 1 92 100 LEU B CA 1
ATOM 1614 C C . LEU B 1 100 ? 17.016 7.18 13.289 1 92 100 LEU B C 1
ATOM 1616 O O . LEU B 1 100 ? 17.219 7.574 14.438 1 92 100 LEU B O 1
ATOM 1620 N N . GLU B 1 101 ? 17.703 6.223 12.844 1 76.69 101 GLU B N 1
ATOM 1621 C CA . GLU B 1 101 ? 18.906 5.715 13.492 1 76.69 101 GLU B CA 1
ATOM 1622 C C . GLU B 1 101 ? 20.156 6.094 12.711 1 76.69 101 GLU B C 1
ATOM 1624 O O . GLU B 1 101 ? 20.812 5.234 12.117 1 76.69 101 GLU B O 1
ATOM 1629 N N . PRO B 1 102 ? 20.453 7.336 12.547 1 63.19 102 PRO B N 1
ATOM 1630 C CA . PRO B 1 102 ? 21.672 7.543 11.773 1 63.19 102 PRO B CA 1
ATOM 1631 C C . PRO B 1 102 ? 22.859 6.75 12.32 1 63.19 102 PRO B C 1
ATOM 1633 O O . PRO B 1 102 ? 22.938 6.508 13.523 1 63.19 102 PRO B O 1
ATOM 1636 N N . ALA B 1 103 ? 23.391 5.766 11.352 1 51.72 103 ALA B N 1
ATOM 1637 C CA . ALA B 1 103 ? 24.625 5.102 11.75 1 51.72 103 ALA B CA 1
ATOM 1638 C C . ALA B 1 103 ? 25.578 6.082 12.43 1 51.72 103 ALA B C 1
ATOM 1640 O O . ALA B 1 103 ? 25.766 7.207 11.953 1 51.72 103 ALA B O 1
ATOM 1641 N N . GLY B 1 104 ? 25.688 6.023 13.719 1 41.69 104 GLY B N 1
ATOM 1642 C CA . GLY B 1 104 ? 26.875 6.684 14.242 1 41.69 104 GLY B CA 1
ATOM 1643 C C . GLY B 1 104 ? 28.078 6.602 13.305 1 41.69 104 GLY B C 1
ATOM 1644 O O . GLY B 1 104 ? 28.156 5.695 12.477 1 41.69 104 GLY B O 1
#

Solvent-accessible surface area (backbone atoms only — not comparable to full-atom values): 11361 Å² total; per-residue (Å²): 126,94,75,77,81,49,31,60,67,59,49,35,55,52,43,48,54,52,51,50,53,53,25,62,76,67,69,51,78,81,48,83,64,45,37,56,52,50,26,51,50,26,46,50,52,26,50,48,34,51,29,18,63,71,68,71,40,82,73,84,58,44,72,65,57,33,33,44,24,47,27,47,29,53,48,31,48,40,45,36,29,55,76,71,69,42,54,65,61,60,25,32,41,65,71,51,52,44,74,77,52,63,79,125,126,94,73,75,80,49,31,61,68,59,50,34,55,51,44,47,53,52,50,49,53,53,24,61,77,69,70,51,78,80,49,83,63,44,37,57,51,49,26,51,50,27,46,50,52,26,50,49,35,51,29,17,63,70,69,70,40,82,73,85,58,44,73,65,57,32,33,43,24,48,28,47,28,53,48,32,48,39,45,38,29,56,76,70,71,42,54,67,61,61,26,32,41,64,69,50,54,43,74,78,52,64,79,124

InterPro domains:
  IPR021130 Phosphoribosyl-ATP pyrophosphohydrolase-like [PF01503] (34-93)